Protein AF-0000000073275980 (afdb_homodimer)

Nearest PDB structures (foldseek):
  8ylg-assembly1_B  TM=8.665E-01  e=1.114E-10  Burkholderia thailandensis
  3zpl-assembly2_E  TM=9.176E-01  e=3.901E-09  Streptomyces coelicolor
  3zpl-assembly1_B  TM=9.106E-01  e=1.058E-08  Streptomyces coelicolor
  3zpl-assembly2_F  TM=9.027E-01  e=1.276E-08  Streptomyces coelicolor
  3zmd-assembly2_D  TM=8.973E-01  e=1.358E-08  Streptomyces coelicolor

pLDDT: mean 90.67, std 8.19, range [54.78, 98.69]

Structure (mmCIF, N/CA/C/O backbone):
data_AF-0000000073275980-model_v1
#
loop_
_entity.id
_entity.type
_entity.pdbx_description
1 polymer 'MarR-family transcriptional regulator'
#
loop_
_atom_site.group_PDB
_atom_site.id
_atom_site.type_symbol
_atom_site.label_atom_id
_atom_site.label_alt_id
_atom_site.label_comp_id
_atom_site.label_asym_id
_atom_site.label_entity_id
_atom_site.label_seq_id
_atom_site.pdbx_PDB_ins_code
_atom_site.Cartn_x
_atom_site.Cartn_y
_atom_site.Cartn_z
_atom_site.occupancy
_atom_site.B_iso_or_equiv
_atom_site.auth_seq_id
_atom_site.auth_comp_id
_atom_site.auth_asym_id
_atom_site.auth_atom_id
_atom_site.pdbx_PDB_model_num
ATOM 1 N N . MET A 1 1 ? 21.484 -3.123 9.734 1 61.97 1 MET A N 1
ATOM 2 C CA . MET A 1 1 ? 21.156 -2.15 8.703 1 61.97 1 MET A CA 1
ATOM 3 C C . MET A 1 1 ? 20.031 -1.231 9.164 1 61.97 1 MET A C 1
ATOM 5 O O . MET A 1 1 ? 19.141 -1.655 9.914 1 61.97 1 MET A O 1
ATOM 9 N N . GLU A 1 2 ? 20.234 0.02 8.977 1 83.69 2 GLU A N 1
ATOM 10 C CA . GLU A 1 2 ? 19.219 0.977 9.406 1 83.69 2 GLU A CA 1
ATOM 11 C C . GLU A 1 2 ? 17.922 0.804 8.625 1 83.69 2 GLU A C 1
ATOM 13 O O . GLU A 1 2 ? 17.953 0.531 7.418 1 83.69 2 GLU A O 1
ATOM 18 N N . SER A 1 3 ? 16.766 0.728 9.375 1 91.62 3 SER A N 1
ATOM 19 C CA . SER A 1 3 ? 15.461 0.578 8.758 1 91.62 3 SER A CA 1
ATOM 20 C C . SER A 1 3 ? 15.227 1.651 7.699 1 91.62 3 SER A C 1
ATOM 22 O O . SER A 1 3 ? 15.57 2.816 7.902 1 91.62 3 SER A O 1
ATOM 24 N N . SER A 1 4 ? 14.758 1.233 6.598 1 92.38 4 SER A N 1
ATOM 25 C CA . SER A 1 4 ? 14.43 2.178 5.535 1 92.38 4 SER A CA 1
ATOM 26 C C . SER A 1 4 ? 13.391 3.193 5.996 1 92.38 4 SER A C 1
ATOM 28 O O . SER A 1 4 ? 13.172 4.211 5.336 1 92.38 4 SER A O 1
ATOM 30 N N . PHE A 1 5 ? 12.797 2.902 7.164 1 93.69 5 PHE A N 1
ATOM 31 C CA . PHE A 1 5 ? 11.758 3.77 7.699 1 93.69 5 PHE A CA 1
ATOM 32 C C . PHE A 1 5 ? 12.359 4.883 8.547 1 93.69 5 PHE A C 1
ATOM 34 O O . PHE A 1 5 ? 11.68 5.855 8.883 1 93.69 5 PHE A O 1
ATOM 41 N N . THR A 1 6 ? 13.625 4.84 8.82 1 92.94 6 THR A N 1
ATOM 42 C CA . THR A 1 6 ? 14.289 5.73 9.766 1 92.94 6 THR A CA 1
ATOM 43 C C . THR A 1 6 ? 14.148 7.184 9.328 1 92.94 6 THR A C 1
ATOM 45 O O . THR A 1 6 ? 13.781 8.047 10.125 1 92.94 6 THR A O 1
ATOM 48 N N . PRO A 1 7 ? 14.383 7.496 8.062 1 87.94 7 PRO A N 1
ATOM 49 C CA . PRO A 1 7 ? 14.25 8.898 7.652 1 87.94 7 PRO A CA 1
ATOM 50 C C . PRO A 1 7 ? 12.844 9.445 7.879 1 87.94 7 PRO A C 1
ATOM 52 O O . PRO A 1 7 ? 12.68 10.578 8.336 1 87.94 7 PRO A O 1
ATOM 55 N N . THR A 1 8 ? 11.844 8.68 7.559 1 89.75 8 THR A N 1
ATOM 56 C CA . THR A 1 8 ? 10.461 9.102 7.758 1 89.75 8 THR A CA 1
ATOM 57 C C . THR A 1 8 ? 10.156 9.266 9.242 1 89.75 8 THR A C 1
ATOM 59 O O . THR A 1 8 ? 9.469 10.211 9.641 1 89.75 8 THR A O 1
ATOM 62 N N . GLU A 1 9 ? 10.664 8.352 10.023 1 92.62 9 GLU A N 1
ATOM 63 C CA . GLU A 1 9 ? 10.422 8.414 11.461 1 92.62 9 GLU A CA 1
ATOM 64 C C . GLU A 1 9 ? 11.109 9.625 12.086 1 92.62 9 GLU A C 1
ATOM 66 O O . GLU A 1 9 ? 10.578 10.234 13.008 1 92.62 9 GLU A O 1
ATOM 71 N N . GLU A 1 10 ? 12.297 9.93 11.594 1 91.06 10 GLU A N 1
ATOM 72 C CA . GLU A 1 10 ? 13 11.109 12.07 1 91.06 10 GLU A CA 1
ATOM 73 C C . GLU A 1 10 ? 12.219 12.383 11.766 1 91.06 10 GLU A C 1
ATOM 75 O O . GLU A 1 10 ? 12.164 13.297 12.586 1 91.06 10 GLU A O 1
ATOM 80 N N . LEU A 1 11 ? 11.633 12.477 10.617 1 88.31 11 LEU A N 1
ATOM 81 C CA . LEU A 1 11 ? 10.797 13.617 10.258 1 88.31 11 LEU A CA 1
ATOM 82 C C . LEU A 1 11 ? 9.586 13.711 11.172 1 88.31 11 LEU A C 1
ATOM 84 O O . LEU A 1 11 ? 9.195 14.805 11.586 1 88.31 11 LEU A O 1
ATOM 88 N N . LEU A 1 12 ? 8.969 12.578 11.461 1 92.19 12 LEU A N 1
ATOM 89 C CA . LEU A 1 12 ? 7.84 12.539 12.383 1 92.19 12 LEU A CA 1
ATOM 90 C C . LEU A 1 12 ? 8.25 13.016 13.773 1 92.19 12 LEU A C 1
ATOM 92 O O . LEU A 1 12 ? 7.52 13.773 14.414 1 92.19 12 LEU A O 1
ATOM 96 N N . ASN A 1 13 ? 9.438 12.523 14.188 1 93.94 13 ASN A N 1
ATOM 97 C CA . ASN A 1 13 ? 9.938 12.93 15.5 1 93.94 13 ASN A CA 1
ATOM 98 C C . ASN A 1 13 ? 10.211 14.43 15.555 1 93.94 13 ASN A C 1
ATOM 100 O O . ASN A 1 13 ? 9.938 15.078 16.562 1 93.94 13 ASN A O 1
ATOM 104 N N . THR A 1 14 ? 10.766 14.961 14.516 1 91.38 14 THR A N 1
ATOM 105 C CA . THR A 1 14 ? 11 16.391 14.43 1 91.38 14 THR A CA 1
ATOM 106 C C . THR A 1 14 ? 9.688 17.172 14.508 1 91.38 14 THR A C 1
ATOM 108 O O . THR A 1 14 ? 9.578 18.156 15.242 1 91.38 14 THR A O 1
ATOM 111 N N . ARG A 1 15 ? 8.742 16.688 13.797 1 88.94 15 ARG A N 1
ATOM 112 C CA . ARG A 1 15 ? 7.426 17.328 13.812 1 88.94 15 ARG A CA 1
ATOM 113 C C . ARG A 1 15 ? 6.809 17.266 15.203 1 88.94 15 ARG A C 1
ATOM 115 O O . ARG A 1 15 ? 6.227 18.25 15.672 1 88.94 15 ARG A O 1
ATOM 122 N N . ALA A 1 16 ? 6.875 16.094 15.781 1 92.81 16 ALA A N 1
ATOM 123 C CA . ALA A 1 16 ? 6.324 15.93 17.125 1 92.81 16 ALA A CA 1
ATOM 124 C C . ALA A 1 16 ? 6.961 16.906 18.109 1 92.81 16 ALA A C 1
ATOM 126 O O . ALA A 1 16 ? 6.266 17.5 18.938 1 92.81 16 ALA A O 1
ATOM 127 N N . THR A 1 17 ? 8.25 17.109 18 1 92.19 17 THR A N 1
ATOM 128 C CA . THR A 1 17 ? 8.977 18.031 18.859 1 92.19 17 THR A CA 1
ATOM 129 C C . THR A 1 17 ? 8.547 19.469 18.594 1 92.19 17 THR A C 1
ATOM 131 O O . THR A 1 17 ? 8.328 20.25 19.516 1 92.19 17 THR A O 1
ATOM 134 N N . GLN A 1 18 ? 8.438 19.812 17.312 1 86.38 18 GLN A N 1
ATOM 135 C CA . GLN A 1 18 ? 8.016 21.141 16.906 1 86.38 18 GLN A CA 1
ATOM 136 C C . GLN A 1 18 ? 6.617 21.469 17.438 1 86.38 18 GLN A C 1
ATOM 138 O O . GLN A 1 18 ? 6.379 22.547 17.969 1 86.38 18 GLN A O 1
ATOM 143 N N . GLN A 1 19 ? 5.742 20.562 17.281 1 89.12 19 GLN A N 1
ATOM 144 C CA . GLN A 1 19 ? 4.359 20.766 17.703 1 89.12 19 GLN A CA 1
ATOM 145 C C . GLN A 1 19 ? 4.246 20.812 19.219 1 89.12 19 GLN A C 1
ATOM 147 O O . GLN A 1 19 ? 3.414 21.547 19.766 1 89.12 19 GLN A O 1
ATOM 152 N N . LYS A 1 20 ? 5.031 19.984 19.891 1 90.19 20 LYS A N 1
ATOM 153 C CA . LYS A 1 20 ? 5.047 20.016 21.344 1 90.19 20 LYS A CA 1
ATOM 154 C C . LYS A 1 20 ? 5.48 21.375 21.875 1 90.19 20 LYS A C 1
ATOM 156 O O . LYS A 1 20 ? 4.93 21.875 22.859 1 90.19 20 LYS A O 1
ATOM 161 N N . SER A 1 21 ? 6.422 21.984 21.219 1 89.38 21 SER A N 1
ATOM 162 C CA . SER A 1 21 ? 6.906 23.312 21.594 1 89.38 21 SER A CA 1
ATOM 163 C C . SER A 1 21 ? 5.82 24.359 21.438 1 89.38 21 SER A C 1
ATOM 165 O O . SER A 1 21 ? 5.848 25.406 22.109 1 89.38 21 SER A O 1
ATOM 167 N N . LEU A 1 22 ? 4.844 24.094 20.594 1 85.62 22 LEU A N 1
ATOM 168 C CA . LEU A 1 22 ? 3.732 25.016 20.359 1 85.62 22 LEU A CA 1
ATOM 169 C C . LEU A 1 22 ? 2.508 24.594 21.172 1 85.62 22 LEU A C 1
ATOM 171 O O . LEU A 1 22 ? 1.411 25.125 20.953 1 85.62 22 LEU A O 1
ATOM 175 N N . ASN A 1 23 ? 2.617 23.562 22.062 1 88.38 23 ASN A N 1
ATOM 176 C CA . ASN A 1 23 ? 1.561 23.031 22.922 1 88.38 23 ASN A CA 1
ATOM 177 C C . ASN A 1 23 ? 0.431 22.422 22.094 1 88.38 23 ASN A C 1
ATOM 179 O O . ASN A 1 23 ? -0.742 22.547 22.453 1 88.38 23 ASN A O 1
ATOM 183 N N . LYS A 1 24 ? 0.823 21.984 21 1 87.5 24 LYS A N 1
ATOM 184 C CA . LYS A 1 24 ? -0.108 21.25 20.141 1 87.5 24 LYS A CA 1
ATOM 185 C C . LYS A 1 24 ? 0.234 19.766 20.125 1 87.5 24 LYS A C 1
ATOM 187 O O . LYS A 1 24 ? 1.396 19.391 19.938 1 87.5 24 LYS A O 1
ATOM 192 N N . ASP A 1 25 ? -0.724 18.984 20.484 1 89.56 25 ASP A N 1
ATOM 193 C CA . ASP A 1 25 ? -0.471 17.547 20.484 1 89.56 25 ASP A CA 1
ATOM 194 C C . ASP A 1 25 ? -0.875 16.922 19.156 1 89.56 25 ASP A C 1
ATOM 196 O O . ASP A 1 25 ? -1.864 17.328 18.531 1 89.56 25 ASP A O 1
ATOM 200 N N . ILE A 1 26 ? -0.039 16.062 18.703 1 94.06 26 ILE A N 1
ATOM 201 C CA . ILE A 1 26 ? -0.373 15.32 17.484 1 94.06 26 ILE A CA 1
ATOM 202 C C . ILE A 1 26 ? -0.635 13.852 17.828 1 94.06 26 ILE A C 1
ATOM 204 O O . ILE A 1 26 ? -0.123 13.344 18.828 1 94.06 26 ILE A O 1
ATOM 208 N N . PRO A 1 27 ? -1.513 13.203 17.172 1 96.31 27 PRO A N 1
ATOM 209 C CA . PRO A 1 27 ? -1.694 11.766 17.359 1 96.31 27 PRO A CA 1
ATOM 210 C C . PRO A 1 27 ? -0.518 10.945 16.844 1 96.31 27 PRO A C 1
ATOM 21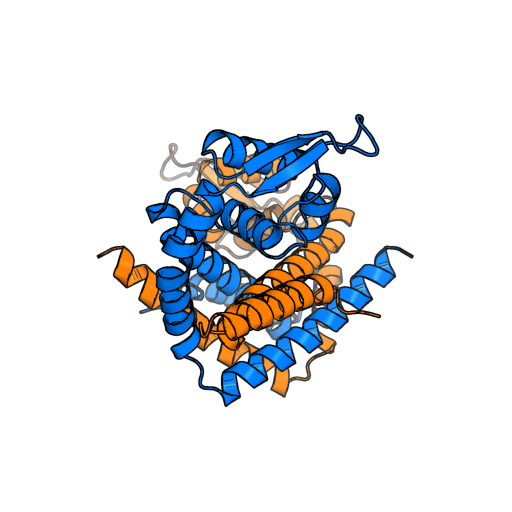2 O O . PRO A 1 27 ? -0.644 10.258 15.82 1 96.31 27 PRO A O 1
ATOM 215 N N . TYR A 1 28 ? 0.54 10.953 17.578 1 96.69 28 TYR A N 1
ATOM 216 C CA . TYR A 1 28 ? 1.837 10.438 17.156 1 96.69 28 TYR A CA 1
ATOM 217 C C . TYR A 1 28 ? 1.732 8.969 16.75 1 96.69 28 TYR A C 1
ATOM 219 O O . TYR A 1 28 ? 2.189 8.594 15.664 1 96.69 28 TYR A O 1
ATOM 227 N N . GLN A 1 29 ? 1.09 8.156 17.578 1 97.62 29 GLN A N 1
ATOM 228 C CA . GLN A 1 29 ? 1.033 6.723 17.328 1 97.62 29 GLN A CA 1
ATOM 229 C C . GLN A 1 29 ? 0.231 6.422 16.062 1 97.62 29 GLN A C 1
ATOM 231 O O . GLN A 1 29 ? 0.609 5.551 15.273 1 97.62 29 GLN A O 1
ATOM 236 N N . GLU A 1 30 ? -0.838 7.129 15.875 1 97.75 30 GLU A N 1
ATOM 237 C CA . GLU A 1 30 ? -1.674 6.941 14.695 1 97.75 30 GLU A CA 1
ATOM 238 C C . GLU A 1 30 ? -0.938 7.367 13.422 1 97.75 30 GLU A C 1
ATOM 240 O O . GLU A 1 30 ? -1.031 6.699 12.391 1 97.75 30 GLU A O 1
ATOM 245 N N . ILE A 1 31 ? -0.203 8.461 13.555 1 96.19 31 ILE A N 1
ATOM 246 C CA . ILE A 1 31 ? 0.575 8.938 12.414 1 96.19 31 ILE A CA 1
ATOM 247 C C . ILE A 1 31 ? 1.684 7.938 12.094 1 96.19 31 ILE A C 1
ATOM 249 O O . ILE A 1 31 ? 1.884 7.57 10.93 1 96.19 31 ILE A O 1
ATOM 253 N N . LEU A 1 32 ? 2.332 7.504 13.125 1 97.25 32 LEU A N 1
ATOM 254 C CA . LEU A 1 32 ? 3.41 6.535 12.961 1 97.25 32 LEU A CA 1
ATOM 255 C C . LEU A 1 32 ? 2.904 5.27 12.281 1 97.25 32 LEU A C 1
ATOM 257 O O . LEU A 1 32 ? 3.51 4.797 11.312 1 97.25 32 LEU A O 1
ATOM 261 N N . LEU A 1 33 ? 1.802 4.719 12.711 1 98.06 33 LEU A N 1
ATOM 262 C CA . LEU A 1 33 ? 1.261 3.479 12.172 1 98.06 33 LEU A CA 1
ATOM 263 C C . LEU A 1 33 ? 0.836 3.656 10.719 1 98.06 33 LEU A C 1
ATOM 265 O O . LEU A 1 33 ? 1.039 2.762 9.891 1 98.06 33 LEU A O 1
ATOM 269 N N . THR A 1 34 ? 0.264 4.777 10.414 1 96.81 34 THR A N 1
ATOM 270 C CA . THR A 1 34 ? -0.157 5.062 9.047 1 96.81 34 THR A CA 1
ATOM 271 C C . THR A 1 34 ? 1.045 5.098 8.109 1 96.81 34 THR A C 1
ATOM 273 O O . THR A 1 34 ? 1.044 4.441 7.062 1 96.81 34 THR A O 1
ATOM 276 N N . ARG A 1 35 ? 2.082 5.777 8.492 1 93.94 35 ARG A N 1
ATOM 277 C CA . ARG A 1 35 ? 3.279 5.91 7.668 1 93.94 35 ARG A CA 1
ATOM 278 C C . ARG A 1 35 ? 4.027 4.586 7.57 1 93.94 35 ARG A C 1
ATOM 280 O O . ARG A 1 35 ? 4.488 4.203 6.492 1 93.94 35 ARG A O 1
ATOM 287 N N . LEU A 1 36 ? 4.125 3.945 8.688 1 96.19 36 LEU A N 1
ATOM 288 C CA . LEU A 1 36 ? 4.812 2.66 8.719 1 96.19 36 LEU A CA 1
ATOM 289 C C . LEU A 1 36 ? 4.098 1.637 7.844 1 96.19 36 LEU A C 1
ATOM 291 O O . LEU A 1 36 ? 4.734 0.919 7.07 1 96.19 36 LEU A O 1
ATOM 295 N N . SER A 1 37 ? 2.795 1.557 7.965 1 96.5 37 SER A N 1
ATOM 296 C CA . SER A 1 37 ? 2.01 0.636 7.148 1 96.5 37 SER A CA 1
ATOM 297 C C . SER A 1 37 ? 2.223 0.896 5.66 1 96.5 37 SER A C 1
ATOM 299 O O . SER A 1 37 ? 2.455 -0.036 4.891 1 96.5 37 SER A O 1
ATOM 301 N N . MET A 1 38 ? 2.174 2.102 5.273 1 93.06 38 MET A N 1
ATOM 302 C CA . MET A 1 38 ? 2.359 2.471 3.875 1 93.06 38 MET A CA 1
ATOM 303 C C . MET A 1 38 ? 3.762 2.105 3.396 1 93.06 38 MET A C 1
ATOM 305 O O . MET A 1 38 ? 3.932 1.604 2.285 1 93.06 38 MET A O 1
ATOM 309 N N . HIS A 1 39 ? 4.703 2.354 4.23 1 92.88 39 HIS A N 1
ATOM 310 C CA . HIS A 1 39 ? 6.094 2.057 3.891 1 92.88 39 HIS A CA 1
ATOM 311 C C . HIS A 1 39 ? 6.312 0.556 3.734 1 92.88 39 HIS A C 1
ATOM 313 O O . HIS A 1 39 ? 6.918 0.113 2.754 1 92.88 39 HIS A O 1
ATOM 319 N N . VAL A 1 40 ? 5.832 -0.187 4.676 1 96.12 40 VAL A N 1
ATOM 320 C CA . VAL A 1 40 ? 5.957 -1.641 4.637 1 96.12 40 VAL A CA 1
ATOM 321 C C . VAL A 1 40 ? 5.309 -2.182 3.365 1 96.12 40 VAL A C 1
ATOM 323 O O . VAL A 1 40 ? 5.879 -3.043 2.688 1 96.12 40 VAL A O 1
ATOM 326 N N . GLN A 1 41 ? 4.176 -1.692 3.047 1 94.62 41 GLN A N 1
ATOM 327 C CA . GLN A 1 41 ? 3.473 -2.164 1.859 1 94.62 41 GLN A CA 1
ATOM 328 C C . GLN A 1 41 ? 4.246 -1.823 0.59 1 94.62 41 GLN A C 1
ATOM 330 O O . GLN A 1 41 ? 4.273 -2.611 -0.358 1 94.62 41 GLN A O 1
ATOM 335 N N . SER A 1 42 ? 4.801 -0.671 0.521 1 92.5 42 SER A N 1
ATOM 336 C CA . SER A 1 42 ? 5.617 -0.3 -0.63 1 92.5 42 SER A CA 1
ATOM 337 C C . SER A 1 42 ? 6.793 -1.252 -0.803 1 92.5 42 SER A C 1
ATOM 339 O O . SER A 1 42 ? 7.098 -1.676 -1.92 1 92.5 42 SER A O 1
ATOM 341 N N . LYS A 1 43 ? 7.449 -1.578 0.296 1 94.25 43 LYS A N 1
ATOM 342 C CA . LYS A 1 43 ? 8.586 -2.492 0.261 1 94.25 43 LYS A CA 1
ATOM 343 C C . LYS A 1 43 ? 8.148 -3.902 -0.12 1 94.25 43 LYS A C 1
ATOM 345 O O . LYS A 1 43 ? 8.867 -4.613 -0.827 1 94.25 43 LYS A O 1
ATOM 350 N N . LEU A 1 44 ? 6.992 -4.312 0.363 1 95.69 44 LEU A N 1
ATOM 351 C CA . LEU A 1 44 ? 6.434 -5.617 0.014 1 95.69 44 LEU A CA 1
ATOM 352 C C . LEU A 1 44 ? 6.148 -5.703 -1.481 1 95.69 44 LEU A C 1
ATOM 354 O O . LEU A 1 44 ? 6.535 -6.672 -2.137 1 95.69 44 LEU A O 1
ATOM 358 N N . LEU A 1 45 ? 5.547 -4.699 -2.016 1 92.62 45 LEU A N 1
ATOM 359 C CA . LEU A 1 45 ? 5.227 -4.652 -3.439 1 92.62 45 LEU A CA 1
ATOM 360 C C . LEU A 1 45 ? 6.496 -4.629 -4.281 1 92.62 45 LEU A C 1
ATOM 362 O O . LEU A 1 45 ? 6.574 -5.305 -5.312 1 92.62 45 LEU A O 1
ATOM 366 N N . GLU A 1 46 ? 7.418 -3.857 -3.854 1 91.75 46 GLU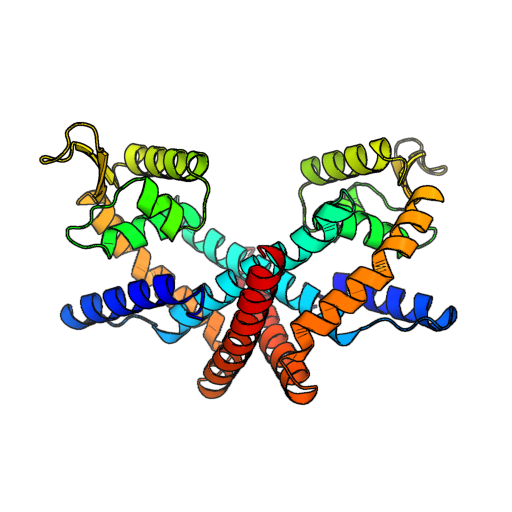 A N 1
ATOM 367 C CA . GLU A 1 46 ? 8.703 -3.816 -4.547 1 91.75 46 GLU A CA 1
ATOM 368 C C . GLU A 1 46 ? 9.352 -5.195 -4.586 1 91.75 46 GLU A C 1
ATOM 370 O O . GLU A 1 46 ? 9.859 -5.617 -5.629 1 91.75 46 GLU A O 1
ATOM 375 N N . SER A 1 47 ? 9.344 -5.828 -3.449 1 92.44 47 SER A N 1
ATOM 376 C CA . SER A 1 47 ? 9.906 -7.176 -3.383 1 92.44 47 SER A CA 1
ATOM 377 C C . SER A 1 47 ? 9.18 -8.125 -4.328 1 92.44 47 SER A C 1
ATOM 379 O O . SER A 1 47 ? 9.812 -8.891 -5.055 1 92.44 47 SER A O 1
ATOM 381 N N . ARG A 1 48 ? 7.863 -8.039 -4.34 1 91.31 48 ARG A N 1
ATOM 382 C CA . ARG A 1 48 ? 7.051 -8.867 -5.234 1 91.31 48 ARG A CA 1
ATOM 383 C C . ARG A 1 48 ? 7.383 -8.578 -6.695 1 91.31 48 ARG A C 1
ATOM 385 O O . ARG A 1 48 ? 7.613 -9.5 -7.477 1 91.31 48 ARG A O 1
ATOM 392 N N . ASN A 1 49 ? 7.484 -7.363 -7.039 1 91.62 49 ASN A N 1
ATOM 393 C CA . ASN A 1 49 ? 7.727 -6.977 -8.422 1 91.62 49 ASN A CA 1
ATOM 394 C C . ASN A 1 49 ? 9.133 -7.352 -8.875 1 91.62 49 ASN A C 1
ATOM 396 O O . ASN A 1 49 ? 9.352 -7.695 -10.039 1 91.62 49 ASN A O 1
ATOM 400 N N . ASN A 1 50 ? 10.031 -7.215 -7.961 1 90 50 ASN A N 1
ATOM 401 C CA . ASN A 1 50 ? 11.398 -7.621 -8.297 1 90 50 ASN A CA 1
ATOM 402 C C . ASN A 1 50 ? 11.461 -9.102 -8.672 1 90 50 ASN A C 1
ATOM 404 O O . ASN A 1 50 ? 12.141 -9.469 -9.625 1 90 50 ASN A O 1
ATOM 408 N N . MET A 1 51 ? 10.727 -9.852 -7.977 1 87.56 51 MET A N 1
ATOM 409 C CA . MET A 1 51 ? 10.688 -11.289 -8.266 1 87.56 51 MET A CA 1
ATOM 410 C C . MET A 1 51 ? 9.977 -11.555 -9.586 1 87.56 51 MET A C 1
ATOM 412 O O . MET A 1 51 ? 10.414 -12.406 -10.367 1 87.56 51 MET A O 1
ATOM 416 N N . LEU A 1 52 ? 8.906 -10.812 -9.922 1 92 52 LEU A N 1
ATOM 417 C CA . LEU A 1 52 ? 8.078 -11.039 -11.102 1 92 52 LEU A CA 1
ATOM 418 C C . LEU A 1 52 ? 8.75 -10.461 -12.352 1 92 52 LEU A C 1
ATOM 420 O O . LEU A 1 52 ? 8.586 -11 -13.445 1 92 52 LEU A O 1
ATOM 424 N N . LYS A 1 53 ? 9.562 -9.438 -12.078 1 89.75 53 LYS A N 1
ATOM 425 C CA . LYS A 1 53 ? 10.234 -8.766 -13.195 1 89.75 53 LYS A CA 1
ATOM 426 C C . LYS A 1 53 ? 11.156 -9.727 -13.938 1 89.75 53 LYS A C 1
ATOM 428 O O . LYS A 1 53 ? 11.25 -9.68 -15.164 1 89.75 53 LYS A O 1
ATOM 433 N N . SER A 1 54 ? 11.82 -10.523 -13.234 1 84.81 54 SER A N 1
ATOM 434 C CA . SER A 1 54 ? 12.727 -11.492 -13.844 1 84.81 54 SER A CA 1
ATOM 435 C C . SER A 1 54 ? 11.977 -12.43 -14.781 1 84.81 54 SER A C 1
ATOM 437 O O . SER A 1 54 ? 12.578 -13.039 -15.672 1 84.81 54 SER A O 1
ATOM 439 N N . GLN A 1 55 ? 10.68 -12.516 -14.648 1 86 55 GLN A N 1
ATOM 440 C CA . GLN A 1 55 ? 9.859 -13.391 -15.477 1 86 55 GLN A CA 1
ATOM 441 C C . GLN A 1 55 ? 9.07 -12.594 -16.516 1 86 55 GLN A C 1
ATOM 443 O O . GLN A 1 55 ? 8.219 -13.148 -17.219 1 86 55 GLN A O 1
ATOM 448 N N . GLY A 1 56 ? 9.281 -11.305 -16.516 1 87.19 56 GLY A N 1
ATOM 449 C CA . GLY A 1 56 ? 8.719 -10.469 -17.562 1 87.19 56 GLY A CA 1
ATOM 450 C C . GLY A 1 56 ? 7.328 -9.961 -17.25 1 87.19 56 GLY A C 1
ATOM 451 O O . GLY A 1 56 ? 6.574 -9.578 -18.141 1 87.19 56 GLY A O 1
ATOM 452 N N . ILE A 1 57 ? 6.891 -10.047 -16.031 1 92.5 57 ILE A N 1
ATOM 453 C CA . ILE A 1 57 ? 5.566 -9.562 -15.648 1 92.5 57 ILE A CA 1
ATOM 454 C C . ILE A 1 57 ? 5.66 -8.766 -14.352 1 92.5 57 ILE A C 1
ATOM 456 O O . ILE A 1 57 ? 6.73 -8.695 -13.734 1 92.5 57 ILE A O 1
ATOM 460 N N . ASN A 1 58 ? 4.641 -8.055 -13.984 1 92.62 58 ASN A N 1
ATOM 461 C CA . ASN A 1 58 ? 4.523 -7.359 -12.703 1 92.62 58 ASN A CA 1
ATOM 462 C C . ASN A 1 58 ? 3.342 -7.879 -11.891 1 92.62 58 ASN A C 1
ATOM 464 O O . ASN A 1 58 ? 2.65 -8.805 -12.312 1 92.62 58 ASN A O 1
ATOM 468 N N . GLU A 1 59 ? 3.188 -7.309 -10.766 1 92.12 59 GLU A N 1
ATOM 469 C CA . GLU A 1 59 ? 2.172 -7.781 -9.828 1 92.12 59 GLU A CA 1
ATOM 470 C C . GLU A 1 59 ? 0.776 -7.703 -10.438 1 92.12 59 GLU A C 1
ATOM 472 O O . GLU A 1 59 ? -0.037 -8.609 -10.266 1 92.12 59 GLU A O 1
ATOM 477 N N . THR A 1 60 ? 0.5 -6.719 -11.211 1 91.06 60 THR A N 1
ATOM 478 C CA . THR A 1 60 ? -0.823 -6.516 -11.797 1 91.06 60 THR A CA 1
ATOM 479 C C . THR A 1 60 ? -1.128 -7.582 -12.836 1 91.06 60 THR A C 1
ATOM 481 O O . THR A 1 60 ? -2.207 -8.18 -12.828 1 91.06 60 THR A O 1
ATOM 484 N N . LEU A 1 61 ? -0.223 -7.824 -13.734 1 92.5 61 LEU A N 1
ATOM 485 C CA . LEU A 1 61 ? -0.368 -8.859 -14.75 1 92.5 61 LEU A CA 1
ATOM 486 C C . LEU A 1 61 ? -0.474 -10.234 -14.117 1 92.5 61 LEU A C 1
ATOM 488 O O . LEU A 1 61 ? -1.297 -11.055 -14.531 1 92.5 61 LEU A O 1
ATOM 492 N N . PHE A 1 62 ? 0.33 -10.406 -13.109 1 93.81 62 PHE A N 1
ATOM 493 C CA . PHE A 1 62 ? 0.307 -11.664 -12.375 1 93.81 62 PHE A CA 1
ATOM 494 C C . PHE A 1 62 ? -1.066 -11.914 -11.766 1 93.81 62 PHE A C 1
ATOM 496 O O . PHE A 1 62 ? -1.633 -13 -11.906 1 93.81 62 PHE A O 1
ATOM 503 N N . MET A 1 63 ? -1.612 -10.945 -11.117 1 91.81 63 MET A N 1
ATOM 504 C CA . MET A 1 63 ? -2.91 -11.078 -10.469 1 91.81 63 MET A CA 1
ATOM 505 C C . MET A 1 63 ? -4.012 -11.328 -11.484 1 91.81 63 MET A C 1
ATOM 507 O O . MET A 1 63 ? -4.93 -12.117 -11.234 1 91.81 63 MET A O 1
ATOM 511 N N . ALA A 1 64 ? -3.953 -10.711 -12.594 1 92.81 64 ALA A N 1
ATOM 512 C CA . ALA A 1 64 ? -4.934 -10.938 -13.656 1 92.81 64 ALA A CA 1
ATOM 513 C C . ALA A 1 64 ? -4.922 -12.391 -14.117 1 92.81 64 ALA A C 1
ATOM 515 O O . ALA A 1 64 ? -5.98 -13.008 -14.273 1 92.81 64 ALA A O 1
ATOM 516 N N . LEU A 1 65 ? -3.756 -12.922 -14.305 1 93.56 65 LEU A N 1
ATOM 517 C CA . LEU A 1 65 ? -3.623 -14.312 -14.719 1 93.56 65 LEU A CA 1
ATOM 518 C C . LEU A 1 65 ? -4.16 -15.258 -13.641 1 93.56 65 LEU A C 1
ATOM 520 O O . LEU A 1 65 ? -4.84 -16.234 -13.953 1 93.56 65 LEU A O 1
ATOM 524 N N . MET A 1 66 ? -3.838 -14.891 -12.43 1 92.56 66 MET A N 1
ATOM 525 C CA . MET A 1 66 ? -4.277 -15.711 -11.305 1 92.56 66 MET A CA 1
ATOM 526 C C . MET A 1 66 ? -5.801 -15.75 -11.219 1 92.56 66 MET A C 1
ATOM 528 O O . MET A 1 66 ? -6.387 -16.812 -10.992 1 92.56 66 MET A O 1
ATOM 532 N N . ILE A 1 67 ? -6.367 -14.625 -11.367 1 90.5 67 ILE A N 1
ATOM 533 C CA . ILE A 1 67 ? -7.824 -14.523 -11.328 1 90.5 67 ILE A CA 1
ATOM 534 C C . ILE A 1 67 ? -8.422 -15.367 -12.453 1 90.5 67 ILE A C 1
ATOM 536 O O . ILE A 1 67 ? -9.359 -16.141 -12.227 1 90.5 67 ILE A O 1
ATOM 540 N N . LEU A 1 68 ? -7.863 -15.305 -13.625 1 91.25 68 LEU A N 1
ATOM 541 C CA . LEU A 1 68 ? -8.344 -16.078 -14.766 1 91.25 68 LEU A CA 1
ATOM 542 C C . LEU A 1 68 ? -8.211 -17.578 -14.516 1 91.25 68 LEU A C 1
ATOM 544 O O . LEU A 1 68 ? -9.109 -18.344 -14.844 1 91.25 68 LEU A O 1
ATOM 548 N N . ASP A 1 69 ? -7.113 -17.875 -13.977 1 91.62 69 ASP A N 1
ATOM 549 C CA . ASP A 1 69 ? -6.816 -19.281 -13.742 1 91.62 69 ASP A CA 1
ATOM 550 C C . ASP A 1 69 ? -7.75 -19.891 -12.695 1 91.62 69 ASP A C 1
ATOM 552 O O . ASP A 1 69 ? -7.98 -21.094 -12.672 1 91.62 69 ASP A O 1
ATOM 556 N N . THR A 1 70 ? -8.305 -19.078 -11.828 1 87.56 70 THR A N 1
ATOM 557 C CA . THR A 1 70 ? -9.102 -19.547 -10.695 1 87.56 70 THR A CA 1
ATOM 558 C C . THR A 1 70 ? -10.586 -19.594 -11.062 1 87.56 70 THR A C 1
ATOM 560 O O . THR A 1 70 ? -11.359 -20.328 -10.445 1 87.56 70 THR A O 1
ATOM 563 N N . THR A 1 71 ? -10.953 -18.75 -12.008 1 84.88 71 THR A N 1
ATOM 564 C CA . THR A 1 71 ? -12.359 -18.703 -12.383 1 84.88 71 THR A CA 1
ATOM 565 C C . THR A 1 71 ? -12.789 -20 -13.07 1 84.88 71 THR A C 1
ATOM 567 O O . THR A 1 71 ? -11.953 -20.719 -13.609 1 84.88 71 THR A O 1
ATOM 570 N N . GLU A 1 72 ? -14.117 -20.078 -12.977 1 81 72 GLU A N 1
ATOM 571 C CA . GLU A 1 72 ? -14.68 -21.234 -13.672 1 81 72 GLU A CA 1
ATOM 572 C C . GLU A 1 72 ? -14.406 -21.172 -15.164 1 81 72 GLU A C 1
ATOM 574 O O . GLU A 1 72 ? -14.547 -20.109 -15.781 1 81 72 GLU A O 1
ATOM 579 N N . ASN A 1 73 ? -13.969 -22.234 -15.789 1 82.44 73 ASN A N 1
ATOM 580 C CA . ASN A 1 73 ? -13.703 -22.391 -17.219 1 82.44 73 ASN A CA 1
ATOM 581 C C . ASN A 1 73 ? -12.523 -21.531 -17.656 1 82.44 73 ASN A C 1
ATOM 583 O O . ASN A 1 73 ? -12.297 -21.344 -18.859 1 82.44 73 ASN A O 1
ATOM 587 N N . ARG A 1 74 ? -11.914 -20.812 -16.641 1 88.25 74 ARG A N 1
ATOM 588 C CA . ARG A 1 74 ? -10.727 -20 -16.875 1 88.25 74 ARG A CA 1
ATOM 589 C C . ARG A 1 74 ? -11.039 -18.844 -17.812 1 88.25 74 ARG A C 1
ATOM 591 O O . ARG A 1 74 ? -10.273 -18.562 -18.75 1 88.25 74 ARG A O 1
ATOM 598 N N . SER A 1 75 ? -12.281 -18.359 -17.672 1 87.88 75 SER A N 1
ATOM 599 C CA . SER A 1 75 ? -12.773 -17.25 -18.469 1 87.88 75 SER A CA 1
ATOM 600 C C . SER A 1 75 ? -13.445 -16.188 -17.609 1 87.88 75 SER A C 1
ATOM 602 O O . SER A 1 75 ? -14 -16.516 -16.547 1 87.88 75 SER A O 1
ATOM 604 N N . ILE A 1 76 ? -13.25 -14.953 -17.984 1 88.94 76 ILE A N 1
ATOM 605 C CA . ILE A 1 76 ? -13.844 -13.859 -17.234 1 88.94 76 ILE A CA 1
ATOM 606 C C . ILE A 1 76 ? -14.172 -12.695 -18.172 1 88.94 76 ILE A C 1
ATOM 608 O O . ILE A 1 76 ? -13.523 -12.531 -19.203 1 88.94 76 ILE A O 1
ATOM 612 N N . GLN A 1 77 ? -15.211 -11.984 -17.781 1 88.56 77 GLN A N 1
ATOM 613 C CA . GLN A 1 77 ? -15.492 -10.773 -18.531 1 88.56 77 GLN A CA 1
ATOM 614 C C . GLN A 1 77 ? -14.555 -9.641 -18.141 1 88.56 77 GLN A C 1
ATOM 616 O O . GLN A 1 77 ? -14.156 -9.531 -16.969 1 88.56 77 GLN A O 1
ATOM 621 N N . PRO A 1 78 ? -14.266 -8.805 -19.125 1 88.06 78 PRO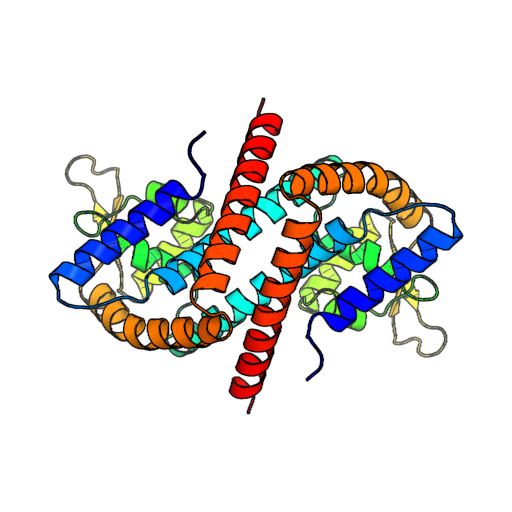 A N 1
ATOM 622 C CA . PRO A 1 78 ? -13.398 -7.668 -18.812 1 88.06 78 PRO A CA 1
ATOM 623 C C . PRO A 1 78 ? -13.906 -6.84 -17.625 1 88.06 78 PRO A C 1
ATOM 625 O O . PRO A 1 78 ? -13.125 -6.398 -16.797 1 88.06 78 PRO A O 1
ATOM 628 N N . SER A 1 79 ? -15.148 -6.695 -17.531 1 86.94 79 SER A N 1
ATOM 629 C CA . SER A 1 79 ? -15.734 -5.93 -16.438 1 86.94 79 SER A CA 1
ATOM 630 C C . SER A 1 79 ? -15.539 -6.633 -15.109 1 86.94 79 SER A C 1
ATOM 632 O O . SER A 1 79 ? -15.273 -5.984 -14.094 1 86.94 79 SER A O 1
ATOM 634 N N . GLU A 1 80 ? -15.586 -7.867 -15.102 1 85.56 80 GLU A N 1
ATOM 635 C CA . GLU A 1 80 ? -15.359 -8.664 -13.898 1 85.56 80 GLU A CA 1
ATOM 636 C C . GLU A 1 80 ? -13.891 -8.641 -13.484 1 85.56 80 GLU A C 1
ATOM 638 O O . GLU A 1 80 ? -13.57 -8.625 -12.297 1 85.56 80 GLU A O 1
ATOM 643 N N . LEU A 1 81 ? -13.07 -8.703 -14.453 1 87.69 81 LEU A N 1
ATOM 644 C CA . LEU A 1 81 ? -11.648 -8.602 -14.172 1 87.69 81 LEU A CA 1
ATOM 645 C C . LEU A 1 81 ? -11.305 -7.262 -13.531 1 87.69 81 LEU A C 1
ATOM 647 O O . LEU A 1 81 ? -10.555 -7.211 -12.555 1 87.69 81 LEU A O 1
ATOM 651 N N . SER A 1 82 ? -11.859 -6.207 -14.07 1 87.69 82 SER A N 1
ATOM 652 C CA . SER A 1 82 ? -11.688 -4.871 -13.516 1 87.69 82 SER A CA 1
ATOM 653 C C . SER A 1 82 ? -12.125 -4.82 -12.055 1 87.69 82 SER A C 1
ATOM 655 O O . SER A 1 82 ? -11.398 -4.305 -11.203 1 87.69 82 SER A O 1
ATOM 657 N N . ALA A 1 83 ? -13.219 -5.402 -11.758 1 82.88 83 ALA A N 1
ATOM 658 C CA . ALA A 1 83 ? -13.773 -5.422 -10.406 1 82.88 83 ALA A CA 1
ATOM 659 C C . ALA A 1 83 ? -12.898 -6.25 -9.469 1 82.88 83 ALA A C 1
ATOM 661 O O . ALA A 1 83 ? -12.625 -5.836 -8.344 1 82.88 83 ALA A O 1
ATOM 662 N N . ALA A 1 84 ? -12.43 -7.336 -9.977 1 80.88 84 ALA A N 1
ATOM 663 C CA . ALA A 1 84 ? -11.609 -8.234 -9.172 1 80.88 84 ALA A CA 1
ATOM 664 C C . ALA A 1 84 ? -10.25 -7.605 -8.852 1 80.88 84 ALA A C 1
ATOM 666 O O . ALA A 1 84 ? -9.711 -7.801 -7.762 1 80.88 84 ALA A O 1
ATOM 667 N N . LEU A 1 85 ? -9.734 -6.875 -9.758 1 82.94 85 LEU A N 1
ATOM 668 C CA . LEU A 1 85 ? -8.43 -6.238 -9.586 1 82.94 85 LEU A CA 1
ATOM 669 C C . LEU A 1 85 ? -8.57 -4.918 -8.836 1 82.94 85 LEU A C 1
ATOM 671 O O . LEU A 1 85 ? -7.574 -4.371 -8.344 1 82.94 85 LEU A O 1
ATOM 675 N N . GLY A 1 86 ? -9.758 -4.488 -8.711 1 77.94 86 GLY A N 1
ATOM 676 C CA . GLY A 1 86 ? -9.938 -3.152 -8.164 1 77.94 86 GLY A CA 1
ATOM 677 C C . GLY A 1 86 ? -9.32 -2.064 -9.023 1 77.94 86 GLY A C 1
ATOM 678 O O . GLY A 1 86 ? -8.734 -1.116 -8.5 1 77.94 86 GLY A O 1
ATOM 679 N N . SER A 1 87 ? -9.336 -2.205 -10.289 1 82.81 87 SER A N 1
ATOM 680 C CA . SER A 1 87 ? -8.75 -1.273 -11.25 1 82.81 87 SER A CA 1
ATOM 681 C C . SER A 1 87 ? -9.82 -0.644 -12.133 1 82.81 87 SER A C 1
ATOM 683 O O . SER A 1 87 ? -10.961 -1.1 -12.148 1 82.81 87 SER A O 1
ATOM 685 N N . SER A 1 88 ? -9.461 0.373 -12.781 1 84.62 88 SER A N 1
ATOM 686 C CA . SER A 1 88 ? -10.359 1 -13.742 1 84.62 88 SER A CA 1
ATOM 687 C C . SER A 1 88 ? -10.547 0.123 -14.977 1 84.62 88 SER A C 1
ATOM 689 O O . SER A 1 88 ? -9.734 -0.763 -15.242 1 84.62 88 SER A O 1
ATOM 691 N N . ARG A 1 89 ? -11.648 0.415 -15.75 1 85.88 89 ARG A N 1
ATOM 692 C CA . ARG A 1 89 ? -11.906 -0.305 -16.984 1 85.88 89 ARG A CA 1
ATOM 693 C C . ARG A 1 89 ? -10.789 -0.086 -18 1 85.88 89 ARG A C 1
ATOM 695 O O . ARG A 1 89 ? -10.367 -1.022 -18.688 1 85.88 89 ARG A O 1
ATOM 702 N N . THR A 1 90 ? -10.344 1.121 -18.016 1 90.62 90 THR A N 1
ATOM 703 C CA . THR A 1 90 ? -9.258 1.48 -18.922 1 90.62 90 THR A CA 1
ATOM 704 C C . THR A 1 90 ? -7.996 0.681 -18.609 1 90.62 90 THR A C 1
ATOM 706 O O . THR A 1 90 ? -7.367 0.123 -19.516 1 90.62 90 THR A O 1
ATOM 709 N N . ASN A 1 91 ? -7.715 0.56 -17.344 1 90.44 91 ASN A N 1
ATOM 710 C CA . ASN A 1 91 ? -6.539 -0.197 -16.922 1 90.44 91 ASN A CA 1
ATOM 711 C C . ASN A 1 91 ? -6.711 -1.69 -17.188 1 90.44 91 ASN A C 1
ATOM 713 O O . ASN A 1 91 ? -5.77 -2.363 -17.609 1 90.44 91 ASN A O 1
ATOM 717 N N . ALA A 1 92 ? -7.914 -2.158 -16.906 1 90.06 92 ALA A N 1
ATOM 718 C CA . ALA A 1 92 ? -8.203 -3.566 -17.156 1 90.06 92 ALA A CA 1
ATOM 719 C C . ALA A 1 92 ? -8 -3.908 -18.641 1 90.06 92 ALA A C 1
ATOM 721 O O . ALA A 1 92 ? -7.5 -4.984 -18.969 1 90.06 92 ALA A O 1
ATOM 722 N N . THR A 1 93 ? -8.398 -3.023 -19.516 1 92.19 93 THR A N 1
ATOM 723 C CA . THR A 1 93 ? -8.211 -3.213 -20.953 1 92.19 93 THR A CA 1
ATOM 724 C C . THR A 1 93 ? -6.73 -3.273 -21.297 1 92.19 93 THR A C 1
ATOM 726 O O . THR A 1 93 ? -6.301 -4.141 -22.062 1 92.19 93 THR A O 1
ATOM 729 N N . ARG A 1 94 ? -6.031 -2.402 -20.703 1 94.38 94 ARG A N 1
ATOM 730 C CA . ARG A 1 94 ? -4.59 -2.381 -20.938 1 94.38 94 ARG A CA 1
ATOM 731 C C . ARG A 1 94 ? -3.941 -3.682 -20.469 1 94.38 94 ARG A C 1
ATOM 733 O O . ARG A 1 94 ? -3.07 -4.223 -21.156 1 94.38 94 ARG A O 1
ATOM 740 N N . ILE A 1 95 ? -4.324 -4.168 -19.344 1 94.31 95 ILE A N 1
ATOM 741 C CA . ILE A 1 95 ? -3.824 -5.418 -18.781 1 94.31 95 ILE A CA 1
ATOM 742 C C . ILE A 1 95 ? -4.145 -6.57 -19.734 1 94.31 95 ILE A C 1
ATOM 744 O O . ILE A 1 95 ? -3.268 -7.379 -20.047 1 94.31 95 ILE A O 1
ATOM 748 N N . ALA A 1 96 ? -5.383 -6.598 -20.188 1 93.62 96 ALA A N 1
ATOM 749 C CA . ALA A 1 96 ? -5.801 -7.637 -21.125 1 93.62 96 ALA A CA 1
ATOM 750 C C . ALA A 1 96 ? -4.98 -7.578 -22.422 1 93.62 96 ALA A C 1
ATOM 752 O O . ALA A 1 96 ? -4.559 -8.609 -22.938 1 93.62 96 ALA A O 1
ATOM 753 N N . ASP A 1 97 ? -4.777 -6.41 -22.891 1 95.69 97 ASP A N 1
ATO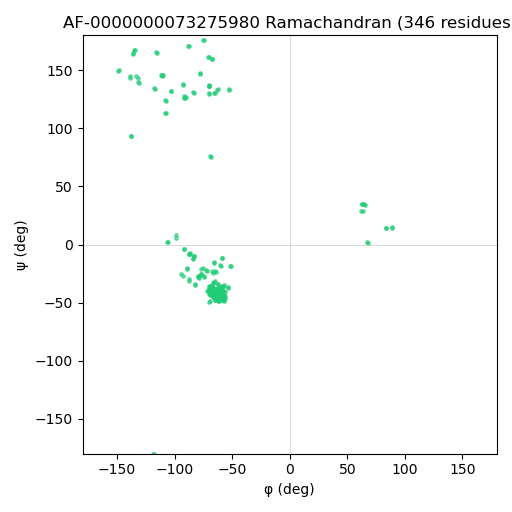M 754 C CA . ASP A 1 97 ? -3.984 -6.219 -24.109 1 95.69 97 ASP A CA 1
ATOM 755 C C . ASP A 1 97 ? -2.574 -6.781 -23.938 1 95.69 97 ASP A C 1
ATOM 757 O O . ASP A 1 97 ? -2.066 -7.477 -24.812 1 95.69 97 ASP A O 1
ATOM 761 N N . GLU A 1 98 ? -1.978 -6.52 -22.812 1 95.81 98 GLU A N 1
ATOM 762 C CA . GLU A 1 98 ? -0.617 -6.973 -22.547 1 95.81 98 GLU A CA 1
ATOM 763 C C . GLU A 1 98 ? -0.554 -8.492 -22.438 1 95.81 98 GLU A C 1
ATOM 765 O O . GLU A 1 98 ? 0.357 -9.125 -22.969 1 95.81 98 GLU A O 1
ATOM 770 N N . LEU A 1 99 ? -1.501 -9.078 -21.766 1 96.12 99 LEU A N 1
ATOM 771 C CA . LEU A 1 99 ? -1.543 -10.523 -21.594 1 96.12 99 LEU A CA 1
ATOM 772 C C . LEU A 1 99 ? -1.803 -11.219 -22.938 1 96.12 99 LEU A C 1
ATOM 774 O O . LEU A 1 99 ? -1.235 -12.281 -23.203 1 96.12 99 LEU A O 1
ATOM 778 N N . GLU A 1 100 ? -2.65 -10.602 -23.719 1 96.5 100 GLU A N 1
ATOM 779 C CA . GLU A 1 100 ? -2.938 -11.156 -25.031 1 96.5 100 GLU A CA 1
ATOM 780 C C . GLU A 1 100 ? -1.717 -11.07 -25.953 1 96.5 100 GLU A C 1
ATOM 782 O O . GLU A 1 100 ? -1.435 -12 -26.703 1 96.5 100 GLU A O 1
ATOM 787 N N . LYS A 1 101 ? -1.083 -9.984 -25.875 1 96.56 101 LYS A N 1
ATOM 788 C CA . LYS A 1 101 ? 0.139 -9.797 -26.656 1 96.56 101 LYS A CA 1
ATOM 789 C C . LYS A 1 101 ? 1.168 -10.875 -26.328 1 96.56 101 LYS A C 1
ATOM 791 O O . LYS A 1 101 ? 1.886 -11.344 -27.219 1 96.56 101 LYS A O 1
ATOM 796 N N . GLN A 1 102 ? 1.287 -11.375 -25.094 1 95.44 102 GLN A N 1
ATOM 797 C CA . GLN A 1 102 ? 2.223 -12.398 -24.641 1 95.44 102 GLN A CA 1
ATOM 798 C C . GLN A 1 102 ? 1.697 -13.797 -24.953 1 95.44 102 GLN A C 1
ATOM 800 O O . GLN A 1 102 ? 2.402 -14.789 -24.75 1 95.44 102 GLN A O 1
ATOM 805 N N . GLY A 1 103 ? 0.391 -13.797 -25.375 1 96.62 103 GLY A N 1
ATOM 806 C CA . GLY A 1 103 ? -0.221 -15.07 -25.734 1 96.62 103 GLY A CA 1
ATOM 807 C C . GLY A 1 103 ? -0.766 -15.828 -24.531 1 96.62 103 GLY A C 1
ATOM 808 O O . GLY A 1 103 ? -1.071 -17.016 -24.625 1 96.62 103 GLY A O 1
ATOM 809 N N . TRP A 1 104 ? -0.898 -15.18 -23.391 1 97 104 TRP A N 1
ATOM 810 C CA . TRP A 1 104 ? -1.29 -15.859 -22.156 1 97 104 TRP A CA 1
ATOM 811 C C . TRP A 1 104 ? -2.807 -15.875 -22 1 97 104 TRP A C 1
ATOM 813 O O . TRP A 1 104 ? -3.348 -16.641 -21.203 1 97 104 TRP A O 1
ATOM 823 N N . ILE A 1 105 ? -3.457 -14.93 -22.734 1 96.94 105 ILE A N 1
ATOM 824 C CA . ILE A 1 105 ? -4.914 -14.945 -22.781 1 96.94 105 ILE A CA 1
ATOM 825 C C . ILE A 1 105 ? -5.398 -14.719 -24.203 1 96.94 105 ILE A C 1
ATOM 827 O O . ILE A 1 105 ? -4.621 -14.305 -25.078 1 96.94 105 ILE A O 1
ATOM 831 N N . GLU A 1 106 ? -6.676 -15.031 -24.422 1 95.94 106 GLU A N 1
ATOM 832 C CA . GLU A 1 106 ? -7.344 -14.781 -25.703 1 95.94 106 GLU A CA 1
ATOM 833 C C . GLU A 1 106 ? -8.758 -14.258 -25.484 1 95.94 106 GLU A C 1
ATOM 835 O O . GLU A 1 106 ? -9.43 -14.633 -24.516 1 95.94 106 GLU A O 1
ATOM 840 N N . ARG A 1 107 ? -9.117 -13.375 -26.391 1 93.25 107 ARG A N 1
ATOM 841 C CA . ARG A 1 107 ? -10.484 -12.867 -26.359 1 93.25 107 ARG A CA 1
ATOM 842 C C . ARG A 1 107 ? -11.398 -13.695 -27.25 1 93.25 107 ARG A C 1
ATOM 844 O O . ARG A 1 107 ? -11.047 -14 -28.406 1 93.25 107 ARG A O 1
ATOM 851 N N . ARG A 1 108 ? -12.477 -14.102 -26.594 1 89.94 108 ARG A N 1
ATOM 852 C CA . ARG A 1 108 ? -13.453 -14.859 -27.375 1 89.94 108 ARG A CA 1
ATOM 853 C C . ARG A 1 108 ? -14.867 -14.32 -27.156 1 89.94 108 ARG A C 1
ATOM 855 O O . ARG A 1 108 ? -15.211 -13.914 -26.047 1 89.94 108 ARG A O 1
ATOM 862 N N . GLU A 1 109 ? -15.602 -14.281 -28.266 1 82.56 109 GLU A N 1
ATOM 863 C CA . GLU A 1 109 ? -17 -13.867 -28.156 1 82.56 109 GLU A CA 1
ATOM 864 C C . GLU A 1 109 ? -17.828 -14.922 -27.438 1 82.56 109 GLU A C 1
ATOM 866 O O . GLU A 1 109 ? -17.562 -16.125 -27.562 1 82.56 109 GLU A O 1
ATOM 871 N N . SER A 1 110 ? -18.656 -14.336 -26.547 1 72.75 110 SER A N 1
ATOM 872 C CA . SER A 1 110 ? -19.547 -15.266 -25.859 1 72.75 110 SER A CA 1
ATOM 873 C C . SER A 1 110 ? -20.609 -15.812 -26.812 1 72.75 110 SER A C 1
ATOM 875 O O . SER A 1 110 ? -21.047 -15.117 -27.734 1 72.75 110 SER A O 1
ATOM 877 N N . HIS A 1 111 ? -20.766 -17.078 -26.641 1 66.25 111 HIS A N 1
ATOM 878 C CA . HIS A 1 111 ? -21.766 -17.734 -27.469 1 66.25 111 HIS A CA 1
ATOM 879 C C . HIS A 1 111 ? -23.156 -17.125 -27.25 1 66.25 111 HIS A C 1
ATOM 881 O O . HIS A 1 111 ? -23.938 -17 -28.203 1 66.25 111 HIS A O 1
ATOM 887 N N . ASN A 1 112 ? -23.422 -16.766 -26.078 1 63.28 112 ASN A N 1
ATOM 888 C CA . ASN A 1 112 ? -24.766 -16.297 -25.719 1 63.28 112 ASN A CA 1
ATOM 889 C C . ASN A 1 112 ? -24.969 -14.836 -26.078 1 63.28 112 ASN A C 1
ATOM 891 O O . ASN A 1 112 ? -26.109 -14.391 -26.266 1 63.28 112 ASN A O 1
ATOM 895 N N . ASP A 1 113 ? -23.969 -14.086 -25.969 1 62.16 113 ASP A N 1
ATOM 896 C CA . ASP A 1 113 ? -24.031 -12.664 -26.297 1 62.16 113 ASP A CA 1
ATOM 897 C C . ASP A 1 113 ? -22.797 -12.219 -27.062 1 62.16 113 ASP A C 1
ATOM 899 O O . ASP A 1 113 ? -21.766 -11.93 -26.453 1 62.16 113 ASP A O 1
ATOM 903 N N . ARG A 1 114 ? -22.938 -12.25 -28.406 1 60.62 114 ARG A N 1
ATOM 904 C CA . ARG A 1 114 ? -21.844 -11.93 -29.312 1 60.62 114 ARG A CA 1
ATOM 905 C C . ARG A 1 114 ? -21.203 -10.586 -28.953 1 60.62 114 ARG A C 1
ATOM 907 O O . ARG A 1 114 ? -20.094 -10.281 -29.375 1 60.62 114 ARG A O 1
ATOM 914 N N . ARG A 1 115 ? -22 -9.805 -28.172 1 58.69 115 ARG A N 1
ATOM 915 C CA . ARG A 1 115 ? -21.531 -8.469 -27.844 1 58.69 115 ARG A CA 1
ATOM 916 C C . ARG A 1 115 ? -20.641 -8.484 -26.609 1 58.69 115 ARG A C 1
ATOM 918 O O . ARG A 1 115 ? -19.984 -7.496 -26.297 1 58.69 115 ARG A O 1
ATOM 925 N N . CYS A 1 116 ? -20.719 -9.812 -26.047 1 71.38 116 CYS A N 1
ATOM 926 C CA . CYS A 1 116 ? -19.938 -9.828 -24.828 1 71.38 116 CYS A CA 1
ATOM 927 C C . CYS A 1 116 ? -18.641 -10.602 -25 1 71.38 116 CYS A C 1
ATOM 929 O O . CYS A 1 116 ? -18.656 -11.758 -25.453 1 71.38 116 CYS A O 1
ATOM 931 N N . LEU A 1 117 ? -17.531 -9.977 -24.953 1 85.44 117 LEU A N 1
ATOM 932 C CA . LEU A 1 117 ? -16.219 -10.578 -25.062 1 85.44 117 LEU A CA 1
ATOM 933 C C . LEU A 1 117 ? -15.758 -11.133 -23.719 1 85.44 117 LEU A C 1
ATOM 935 O O . LEU A 1 117 ? -15.992 -10.516 -22.672 1 85.44 117 LEU A O 1
ATOM 939 N N . HIS A 1 118 ? -15.297 -12.438 -23.844 1 91.56 118 HIS A N 1
ATOM 940 C CA . HIS A 1 118 ? -14.703 -13.039 -22.656 1 91.56 118 HIS A CA 1
ATOM 941 C C . HIS A 1 118 ? -13.195 -13.242 -22.828 1 91.56 118 HIS A C 1
ATOM 943 O O . HIS A 1 118 ? -12.727 -13.5 -23.938 1 91.56 118 HIS A O 1
ATOM 949 N N . LEU A 1 119 ? -12.5 -13.07 -21.719 1 94.06 119 LEU A N 1
ATOM 950 C CA . LEU A 1 119 ? -11.078 -13.375 -21.656 1 94.06 119 LEU A CA 1
ATOM 951 C C . LEU A 1 119 ? -10.844 -14.812 -21.203 1 94.06 119 LEU A C 1
ATOM 953 O O . LEU A 1 119 ? -11.398 -15.242 -20.188 1 94.06 119 LEU A O 1
ATOM 957 N N . HIS A 1 120 ? -10.078 -15.508 -22.031 1 94.75 120 HIS A N 1
ATOM 958 C CA . HIS A 1 120 ? -9.797 -16.906 -21.719 1 94.75 120 HIS A CA 1
ATOM 959 C C . HIS A 1 120 ? -8.297 -17.125 -21.5 1 94.75 120 HIS A 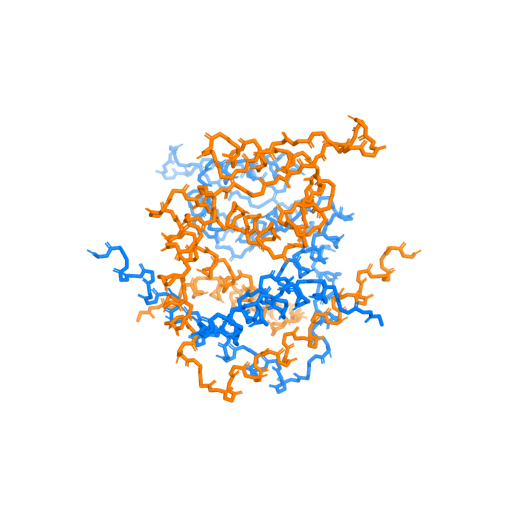C 1
ATOM 961 O O . HIS A 1 120 ? -7.477 -16.625 -22.281 1 94.75 120 HIS A O 1
ATOM 967 N N . LEU A 1 121 ? -7.988 -17.875 -20.406 1 95.69 121 LEU A N 1
ATOM 968 C CA . LEU A 1 121 ? -6.609 -18.297 -20.203 1 95.69 121 LEU A CA 1
ATOM 969 C C . LEU A 1 121 ? -6.199 -19.344 -21.234 1 95.69 121 LEU A C 1
ATOM 971 O O . LEU A 1 121 ? -6.938 -20.297 -21.484 1 95.69 121 LEU A O 1
ATOM 975 N N . THR A 1 122 ? -5.059 -19.109 -21.875 1 96.56 122 THR A N 1
ATOM 976 C CA . THR A 1 122 ? -4.566 -20.078 -22.844 1 96.56 122 THR A CA 1
ATOM 977 C C . THR A 1 122 ? -3.709 -21.141 -22.172 1 96.56 122 THR A C 1
ATOM 979 O O . THR A 1 122 ? -3.361 -21.016 -21 1 96.56 122 THR A O 1
ATOM 982 N N . ASP A 1 123 ? -3.381 -22.172 -22.938 1 95.88 123 ASP A N 1
ATOM 983 C CA . ASP A 1 123 ? -2.451 -23.172 -22.438 1 95.88 123 ASP A CA 1
ATOM 984 C C . ASP A 1 123 ? -1.093 -22.562 -22.125 1 95.88 123 ASP A C 1
ATOM 986 O O . ASP A 1 123 ? -0.457 -22.938 -21.125 1 95.88 123 ASP A O 1
ATOM 990 N N . ALA A 1 124 ? -0.753 -21.656 -22.938 1 96.5 124 ALA A N 1
ATOM 991 C CA . ALA A 1 124 ? 0.518 -20.969 -22.719 1 96.5 124 ALA A CA 1
ATOM 992 C C . ALA A 1 124 ? 0.493 -20.188 -21.406 1 96.5 124 ALA A C 1
ATOM 994 O O . ALA A 1 124 ? 1.487 -20.141 -20.688 1 96.5 124 ALA A O 1
ATOM 995 N N . GLY A 1 125 ? -0.651 -19.547 -21.172 1 95.81 125 GLY A N 1
ATOM 996 C CA . GLY A 1 125 ? -0.814 -18.812 -19.922 1 95.81 125 GLY A CA 1
ATOM 997 C C . GLY A 1 125 ? -0.768 -19.719 -18.703 1 95.81 125 GLY A C 1
ATOM 998 O O . GLY A 1 125 ? -0.149 -19.359 -17.703 1 95.81 125 GLY A O 1
ATOM 999 N N . GLU A 1 126 ? -1.378 -20.812 -18.844 1 93.56 126 GLU A N 1
ATOM 1000 C CA . GLU A 1 126 ? -1.376 -21.781 -17.75 1 93.56 126 GLU A CA 1
ATOM 1001 C C . GLU A 1 126 ? 0.031 -22.312 -17.484 1 93.56 126 GLU A C 1
ATOM 1003 O O . GLU A 1 126 ? 0.446 -22.438 -16.328 1 93.56 126 GLU A O 1
ATOM 1008 N N . GLU A 1 127 ? 0.731 -22.656 -18.531 1 94.81 127 GLU A N 1
ATOM 1009 C CA . GLU A 1 127 ? 2.102 -23.141 -18.406 1 94.81 127 GLU A CA 1
ATOM 1010 C C . GLU A 1 127 ? 3.006 -22.094 -17.766 1 94.81 127 GLU A C 1
ATOM 1012 O O . GLU A 1 127 ? 3.85 -22.422 -16.922 1 94.81 127 GLU A O 1
ATOM 1017 N N . PHE A 1 128 ? 2.785 -20.953 -18.172 1 95.31 128 PHE A N 1
ATOM 1018 C CA . PHE A 1 128 ? 3.557 -19.844 -17.609 1 95.31 128 PHE A CA 1
ATOM 1019 C C . PHE A 1 128 ? 3.314 -19.719 -16.109 1 95.31 128 PHE A C 1
ATOM 1021 O O . PHE A 1 128 ? 4.262 -19.656 -15.32 1 95.31 128 PHE A O 1
ATOM 1028 N N . LEU A 1 129 ? 2.086 -19.75 -15.68 1 92.19 129 LEU A N 1
ATOM 1029 C CA . LEU A 1 129 ? 1.733 -19.641 -14.266 1 92.19 129 LEU A CA 1
ATOM 1030 C C . LEU A 1 129 ? 2.338 -20.797 -13.477 1 92.19 129 LEU A C 1
ATOM 1032 O O . LEU A 1 129 ? 2.893 -20.594 -12.391 1 92.19 129 LEU A O 1
ATOM 1036 N N . ASN A 1 130 ? 2.232 -21.906 -14.039 1 90.38 130 ASN A N 1
ATOM 1037 C CA . ASN A 1 130 ? 2.74 -23.094 -13.359 1 90.38 130 ASN A CA 1
ATOM 1038 C C . ASN A 1 130 ? 4.25 -23.016 -13.148 1 90.38 130 ASN A C 1
ATOM 1040 O O . ASN A 1 130 ? 4.77 -23.531 -12.156 1 90.38 130 ASN A O 1
ATOM 1044 N N . SER A 1 131 ? 4.898 -22.406 -14.078 1 92.75 131 SER A N 1
ATOM 1045 C CA . SER A 1 131 ? 6.344 -22.25 -13.961 1 92.75 131 SER A CA 1
ATOM 1046 C C . SER A 1 131 ? 6.707 -21.141 -12.984 1 92.75 131 SER A C 1
ATOM 1048 O O . SER A 1 131 ? 7.785 -21.156 -12.383 1 92.75 131 SER A O 1
ATOM 1050 N N . LEU A 1 132 ? 5.816 -20.234 -12.828 1 92.69 132 LEU A N 1
ATOM 1051 C CA . LEU A 1 132 ? 6.062 -19.031 -12.047 1 92.69 132 LEU A CA 1
ATOM 1052 C C . LEU A 1 132 ? 5.738 -19.266 -10.57 1 92.69 132 LEU A C 1
ATOM 1054 O O . LEU A 1 132 ? 6.355 -18.656 -9.695 1 92.69 132 LEU A O 1
ATOM 1058 N N . LEU A 1 133 ? 4.844 -20.094 -10.25 1 92.12 133 LEU A N 1
ATOM 1059 C CA . LEU A 1 133 ? 4.246 -20.188 -8.922 1 92.12 133 LEU A CA 1
ATOM 1060 C C . LEU A 1 133 ? 5.25 -20.75 -7.914 1 92.12 133 LEU A C 1
ATOM 1062 O O . LEU A 1 133 ? 5.391 -20.203 -6.812 1 92.12 133 LEU A O 1
ATOM 1066 N N . PRO A 1 134 ? 6.055 -21.781 -8.297 1 91.81 134 PRO A N 1
ATOM 1067 C CA . PRO A 1 134 ? 6.973 -22.344 -7.297 1 91.81 134 PRO A CA 1
ATOM 1068 C C . PRO A 1 134 ? 7.992 -21.328 -6.793 1 91.81 134 PRO A C 1
ATOM 1070 O O . PRO A 1 134 ? 8.117 -21.125 -5.586 1 91.81 134 PRO A O 1
ATOM 1073 N N . PRO A 1 135 ? 8.648 -20.609 -7.66 1 91.56 135 PRO A N 1
ATOM 1074 C CA . PRO A 1 135 ? 9.562 -19.594 -7.148 1 91.56 135 PRO A CA 1
ATOM 1075 C C . PRO A 1 135 ? 8.844 -18.469 -6.395 1 91.56 135 PRO A C 1
ATOM 1077 O O . PRO A 1 135 ? 9.375 -17.922 -5.43 1 91.56 135 PRO A O 1
ATOM 1080 N N . GLN A 1 136 ? 7.699 -18.156 -6.77 1 91.56 136 GLN A N 1
ATOM 1081 C CA . GLN A 1 136 ? 6.902 -17.156 -6.078 1 91.56 136 GLN A CA 1
ATOM 1082 C C . GLN A 1 136 ? 6.547 -17.609 -4.664 1 91.56 136 GLN A C 1
ATOM 1084 O O . GLN A 1 136 ? 6.605 -16.812 -3.721 1 91.56 136 GLN A O 1
ATOM 1089 N N . HIS A 1 137 ? 6.164 -18.859 -4.547 1 94.44 137 HIS A N 1
ATOM 1090 C CA . HIS A 1 137 ? 5.824 -19.422 -3.244 1 94.44 137 HIS A CA 1
ATOM 1091 C C . HIS A 1 137 ? 7.027 -19.422 -2.311 1 94.44 137 HIS A C 1
ATOM 1093 O O . HIS A 1 137 ? 6.902 -19.094 -1.128 1 94.44 137 HIS A O 1
ATOM 1099 N N . GLU A 1 138 ? 8.156 -19.734 -2.854 1 94.56 138 GLU A N 1
ATOM 1100 C CA . GLU A 1 138 ? 9.375 -19.734 -2.049 1 94.56 138 GLU A CA 1
ATOM 1101 C C . GLU A 1 138 ? 9.711 -18.344 -1.557 1 94.56 138 GLU A C 1
ATOM 1103 O O . GLU A 1 138 ? 10.156 -18.156 -0.421 1 94.56 138 GLU A O 1
ATOM 1108 N N . CYS A 1 139 ? 9.508 -17.391 -2.381 1 93.5 139 CYS A N 1
ATOM 1109 C CA . CYS A 1 139 ? 9.758 -16 -2.002 1 93.5 139 CYS A CA 1
ATOM 1110 C C . CYS A 1 139 ? 8.82 -15.555 -0.889 1 93.5 139 CYS A C 1
ATOM 1112 O O . CYS A 1 139 ? 9.242 -14.898 0.064 1 93.5 139 CYS A O 1
ATOM 1114 N N . LEU A 1 140 ? 7.57 -15.898 -1.012 1 96.06 140 LEU A N 1
ATOM 1115 C CA . LEU A 1 140 ? 6.59 -15.539 0.007 1 96.06 140 LEU A CA 1
ATOM 1116 C C . LEU A 1 140 ? 6.945 -16.172 1.349 1 96.06 140 LEU A C 1
ATOM 1118 O O . LEU A 1 140 ? 6.883 -15.508 2.387 1 96.06 140 LEU A O 1
ATOM 1122 N N . LYS A 1 141 ? 7.336 -17.422 1.277 1 97.12 141 LYS A N 1
ATOM 1123 C CA . LYS A 1 141 ? 7.75 -18.109 2.504 1 97.12 141 LYS A CA 1
ATOM 1124 C C . LYS A 1 141 ? 8.93 -17.391 3.156 1 97.12 141 LYS A C 1
ATOM 1126 O O . LYS A 1 141 ? 8.953 -17.203 4.375 1 97.12 141 LYS A O 1
ATOM 1131 N N . LYS A 1 142 ? 9.828 -16.984 2.332 1 96.5 142 LYS A N 1
ATOM 1132 C CA . LYS A 1 142 ? 11.016 -16.297 2.834 1 96.5 142 LYS A CA 1
ATOM 1133 C C . LYS A 1 142 ? 10.641 -14.969 3.48 1 96.5 142 LYS A C 1
ATOM 1135 O O . LYS A 1 142 ? 11.109 -14.656 4.574 1 96.5 142 LYS A O 1
ATOM 1140 N N . ILE A 1 143 ? 9.812 -14.188 2.912 1 97.19 143 ILE A N 1
ATOM 1141 C CA . ILE A 1 143 ? 9.391 -12.883 3.404 1 97.19 143 ILE A CA 1
ATOM 1142 C C . ILE A 1 143 ? 8.719 -13.039 4.766 1 97.19 143 ILE A C 1
ATOM 1144 O O . ILE A 1 143 ? 9.062 -12.328 5.719 1 97.19 143 ILE A O 1
ATOM 1148 N N . TRP A 1 144 ? 7.859 -13.984 4.863 1 98.19 144 TRP A N 1
ATOM 1149 C CA . TRP A 1 144 ? 6.996 -14.062 6.035 1 98.19 144 TRP A CA 1
ATOM 1150 C C . TRP A 1 144 ? 7.617 -14.938 7.113 1 98.19 144 TRP A C 1
ATOM 1152 O O . TRP A 1 144 ? 7.102 -15.023 8.234 1 98.19 144 TRP A O 1
ATOM 1162 N N . SER A 1 145 ? 8.758 -15.531 6.805 1 97.75 145 SER A N 1
ATOM 1163 C CA . SER A 1 145 ? 9.438 -16.422 7.734 1 97.75 145 SER A CA 1
ATOM 1164 C C . SER A 1 145 ? 9.93 -15.672 8.969 1 97.75 145 SER A C 1
ATOM 1166 O O . SER A 1 145 ? 10.25 -16.281 9.992 1 97.75 145 SER A O 1
ATOM 1168 N N . VAL A 1 146 ? 9.984 -14.359 8.914 1 98.25 146 VAL A N 1
ATOM 1169 C CA . VAL A 1 146 ? 10.469 -13.547 10.023 1 98.25 146 VAL A CA 1
ATOM 1170 C C . VAL A 1 146 ? 9.453 -13.555 11.164 1 98.25 146 VAL A C 1
ATOM 1172 O O . VAL A 1 146 ? 9.789 -13.266 12.312 1 98.25 146 VAL A O 1
ATOM 1175 N N . LEU A 1 147 ? 8.227 -13.828 10.852 1 98.5 147 LEU A N 1
ATOM 1176 C CA . LEU A 1 147 ? 7.164 -13.969 11.844 1 98.5 147 LEU A CA 1
ATOM 1177 C C . LEU A 1 147 ? 6.832 -15.445 12.07 1 98.5 147 LEU A C 1
ATOM 1179 O O . LEU A 1 147 ? 6.672 -16.203 11.109 1 98.5 147 LEU A O 1
ATOM 1183 N N . ASP A 1 148 ? 6.738 -15.875 13.305 1 98.19 148 ASP A N 1
ATOM 1184 C CA . ASP A 1 148 ? 6.301 -17.25 13.562 1 98.19 148 ASP A CA 1
ATOM 1185 C C . ASP A 1 148 ? 4.801 -17.391 13.344 1 98.19 148 ASP A C 1
ATOM 1187 O O . ASP A 1 148 ? 4.113 -16.422 13.016 1 98.19 148 ASP A O 1
ATOM 1191 N N . GLU A 1 149 ? 4.309 -18.625 13.469 1 97.5 149 GLU A N 1
ATOM 1192 C CA . GLU A 1 149 ? 2.912 -18.906 13.148 1 97.5 149 GLU A CA 1
ATOM 1193 C C . GLU A 1 149 ? 1.967 -18.078 14.008 1 97.5 149 GLU A C 1
ATOM 1195 O O . GLU A 1 149 ? 0.956 -17.562 13.516 1 97.5 149 GLU A O 1
ATOM 1200 N N . GLY A 1 150 ? 2.279 -17.953 15.258 1 98.12 150 GLY A N 1
ATOM 1201 C CA . GLY A 1 150 ? 1.472 -17.125 16.141 1 98.12 150 GLY A CA 1
ATOM 1202 C C . GLY A 1 150 ? 1.464 -15.656 15.766 1 98.12 150 GLY A C 1
ATOM 1203 O O . GLY A 1 150 ? 0.415 -15.016 15.789 1 98.12 150 GLY A O 1
ATOM 1204 N N . GLU A 1 151 ? 2.619 -15.117 15.445 1 98.56 151 GLU A N 1
ATOM 1205 C CA . GLU A 1 151 ? 2.756 -13.727 15.031 1 98.56 151 GLU A CA 1
ATOM 1206 C C . GLU A 1 151 ? 2.01 -13.461 13.727 1 98.56 151 GLU A C 1
ATOM 1208 O O . GLU A 1 151 ? 1.396 -12.406 13.555 1 98.56 151 GLU A O 1
ATOM 1213 N N . GLN A 1 152 ? 2.059 -14.422 12.805 1 98.56 152 GLN A N 1
ATOM 1214 C CA . GLN A 1 152 ? 1.335 -14.281 11.547 1 98.56 152 GLN A CA 1
ATOM 1215 C C . GLN A 1 152 ? -0.172 -14.219 11.781 1 98.56 152 GLN A C 1
ATOM 1217 O O . GLN A 1 152 ? -0.864 -13.383 11.195 1 98.56 152 GLN A O 1
ATOM 1222 N N . LYS A 1 153 ? -0.653 -15.039 12.641 1 98.38 153 LYS A N 1
ATOM 1223 C CA . LYS A 1 153 ? -2.078 -15.039 12.961 1 98.38 153 LYS A CA 1
ATOM 1224 C C . LYS A 1 153 ? -2.482 -13.742 13.664 1 98.38 153 LYS A C 1
ATOM 1226 O O . LYS A 1 153 ? -3.574 -13.219 13.43 1 98.38 153 LYS A O 1
ATOM 1231 N N . GLN A 1 154 ? -1.608 -13.266 14.508 1 98.44 154 GLN A N 1
ATOM 1232 C CA . GLN A 1 154 ? -1.86 -12 15.188 1 98.44 154 GLN A CA 1
ATOM 1233 C C . GLN A 1 154 ? -1.931 -10.844 14.195 1 98.44 154 GLN A C 1
ATOM 1235 O O . GLN A 1 154 ? -2.824 -10 14.273 1 98.44 154 GLN A O 1
ATOM 1240 N N . LEU A 1 155 ? -0.977 -10.828 13.289 1 98.62 155 LEU A N 1
ATOM 1241 C CA . LEU A 1 155 ? -0.971 -9.789 12.258 1 98.62 155 LEU A CA 1
ATOM 1242 C C . LEU A 1 155 ? -2.25 -9.844 11.43 1 98.62 155 LEU A C 1
ATOM 1244 O O . LEU A 1 155 ? -2.873 -8.805 11.18 1 98.62 155 LEU A O 1
ATOM 1248 N N . GLU A 1 156 ? -2.621 -11.031 11.039 1 98.56 156 GLU A N 1
ATOM 1249 C CA . GLU A 1 156 ? -3.859 -11.203 10.281 1 98.56 156 GLU A CA 1
ATOM 1250 C C . GLU A 1 156 ? -5.055 -10.656 11.055 1 98.56 156 GLU A C 1
ATOM 1252 O O . GLU A 1 156 ? -5.871 -9.914 10.492 1 98.56 156 GLU A O 1
ATOM 1257 N N . THR A 1 157 ? -5.141 -10.969 12.32 1 98.62 157 THR A N 1
ATOM 1258 C CA . THR A 1 157 ? -6.258 -10.547 13.148 1 98.62 157 THR A CA 1
ATOM 1259 C C . THR A 1 157 ? -6.324 -9.023 13.234 1 98.62 157 THR A C 1
ATOM 1261 O O . THR A 1 157 ? -7.395 -8.43 13.062 1 98.62 157 THR A O 1
ATOM 1264 N N . LEU A 1 158 ? -5.219 -8.422 13.492 1 98.69 158 LEU A N 1
ATOM 1265 C CA . LEU A 1 158 ? -5.156 -6.969 13.617 1 98.69 158 LEU A CA 1
ATOM 1266 C C . LEU A 1 158 ? -5.504 -6.289 12.297 1 98.69 158 LEU A C 1
ATOM 1268 O O . LEU A 1 158 ? -6.227 -5.289 12.281 1 98.69 158 LEU A O 1
ATOM 1272 N N . MET A 1 159 ? -5.02 -6.828 11.172 1 98.19 159 MET A N 1
ATOM 1273 C CA . MET A 1 159 ? -5.285 -6.258 9.859 1 98.19 159 MET A CA 1
ATOM 1274 C C . MET A 1 159 ? -6.758 -6.391 9.492 1 98.19 159 MET A C 1
ATOM 1276 O O . MET A 1 159 ? -7.336 -5.488 8.883 1 98.19 159 MET A O 1
ATOM 1280 N N . ARG A 1 160 ? -7.348 -7.508 9.836 1 98.06 160 ARG A N 1
ATOM 1281 C CA . ARG A 1 160 ? -8.766 -7.699 9.57 1 98.06 160 ARG A CA 1
ATOM 1282 C C . ARG A 1 160 ? -9.617 -6.715 10.367 1 98.06 160 ARG A C 1
ATOM 1284 O O . ARG A 1 160 ? -10.602 -6.176 9.852 1 98.06 160 ARG A O 1
ATOM 1291 N N . LYS A 1 161 ? -9.242 -6.5 11.633 1 98 161 LYS A N 1
ATOM 1292 C CA . LYS A 1 161 ? -9.93 -5.504 12.453 1 98 161 LYS A CA 1
ATOM 1293 C C . LYS A 1 161 ? -9.852 -4.121 11.805 1 98 161 LYS A C 1
ATOM 1295 O O . LYS A 1 161 ? -10.859 -3.42 11.711 1 98 161 LYS A O 1
ATOM 1300 N N . LEU A 1 162 ? -8.703 -3.779 11.367 1 98 162 LEU A N 1
ATOM 1301 C CA . LEU A 1 162 ? -8.492 -2.488 10.719 1 98 162 LEU A CA 1
ATOM 1302 C C . LEU A 1 162 ? -9.305 -2.383 9.438 1 98 162 LEU A C 1
ATOM 1304 O O . LEU A 1 162 ? -9.914 -1.345 9.164 1 98 162 LEU A O 1
ATOM 1308 N N . LEU A 1 163 ? -9.305 -3.447 8.68 1 97.44 163 LEU A N 1
ATOM 1309 C CA . LEU A 1 163 ? -10.039 -3.459 7.414 1 97.44 163 LEU A CA 1
ATOM 1310 C C . LEU A 1 163 ? -11.531 -3.234 7.645 1 97.44 163 LEU A C 1
ATOM 1312 O O . LEU A 1 163 ? -12.172 -2.492 6.898 1 97.44 163 LEU A O 1
ATOM 1316 N N . LEU A 1 164 ? -12.031 -3.855 8.625 1 95.81 164 LEU A N 1
ATOM 1317 C CA . LEU A 1 164 ? -13.445 -3.686 8.93 1 95.81 164 LEU A CA 1
ATOM 1318 C C . LEU A 1 164 ? -13.766 -2.229 9.25 1 95.81 164 LEU A C 1
ATOM 1320 O O . LEU A 1 164 ? -14.805 -1.711 8.836 1 95.81 164 LEU A O 1
ATOM 1324 N N . GLN A 1 165 ? -12.906 -1.595 10.023 1 96.81 165 GLN A N 1
ATOM 1325 C CA . GLN A 1 165 ? -13.055 -0.175 10.328 1 96.81 165 GLN A CA 1
ATOM 1326 C C . GLN A 1 165 ? -13.016 0.667 9.062 1 96.81 165 GLN A C 1
ATOM 1328 O O . GLN A 1 165 ? -13.836 1.564 8.875 1 96.81 165 GLN A O 1
ATOM 1333 N N . LEU A 1 166 ? -12.102 0.389 8.195 1 96.5 166 LEU A N 1
ATOM 1334 C CA . LEU A 1 166 ? -11.945 1.14 6.957 1 96.5 166 LEU A CA 1
ATOM 1335 C C . LEU A 1 166 ? -13.156 0.946 6.047 1 96.5 166 LEU A C 1
ATOM 1337 O O . LEU A 1 166 ? -1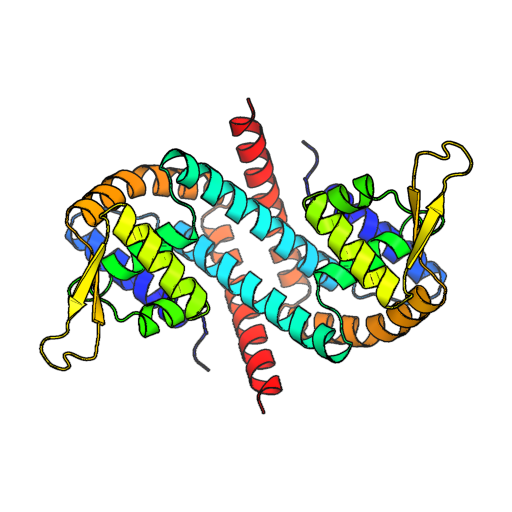3.609 1.896 5.41 1 96.5 166 LEU A O 1
ATOM 1341 N N . ASP A 1 167 ? -13.664 -0.29 6.004 1 94.94 167 ASP A N 1
ATOM 1342 C CA . ASP A 1 167 ? -14.867 -0.573 5.223 1 94.94 167 ASP A CA 1
ATOM 1343 C C . ASP A 1 167 ? -16.062 0.213 5.754 1 94.94 167 ASP A C 1
ATOM 1345 O O . ASP A 1 167 ? -16.844 0.758 4.973 1 94.94 167 ASP A O 1
ATOM 1349 N N . THR A 1 168 ? -16.156 0.277 7.051 1 93.88 168 THR A N 1
ATOM 1350 C CA . THR A 1 168 ? -17.266 0.986 7.691 1 93.88 168 THR A CA 1
ATOM 1351 C C . THR A 1 168 ? -17.172 2.484 7.418 1 93.88 168 THR A C 1
ATOM 1353 O O . THR A 1 168 ? -18.188 3.131 7.133 1 93.88 168 THR A O 1
ATOM 1356 N N . LEU A 1 169 ? -16 3.031 7.531 1 91.5 169 LEU A N 1
ATOM 1357 C CA . LEU A 1 169 ? -15.805 4.457 7.289 1 91.5 169 LEU A CA 1
ATOM 1358 C C . LEU A 1 169 ? -16.109 4.809 5.836 1 91.5 169 LEU A C 1
ATOM 1360 O O . LEU A 1 169 ? -16.656 5.879 5.555 1 91.5 169 LEU A O 1
ATOM 1364 N N . ALA A 1 170 ? -15.719 3.973 4.91 1 89.25 170 ALA A N 1
ATOM 1365 C CA . ALA A 1 170 ? -15.977 4.195 3.492 1 89.25 170 ALA A CA 1
ATOM 1366 C C . ALA A 1 170 ? -17.484 4.184 3.205 1 89.25 170 ALA A C 1
ATOM 1368 O O . ALA A 1 170 ? -17.969 4.965 2.387 1 89.25 170 ALA A O 1
ATOM 1369 N N . ASP A 1 171 ? -18.188 3.33 3.848 1 86.19 171 ASP A N 1
ATOM 1370 C CA . ASP A 1 171 ? -19.641 3.221 3.672 1 86.19 171 ASP A CA 1
ATOM 1371 C C . ASP A 1 171 ? -20.344 4.465 4.195 1 86.19 171 ASP A C 1
ATOM 1373 O O . ASP A 1 171 ? -21.359 4.895 3.627 1 86.19 171 ASP A O 1
ATOM 1377 N N . ASN A 1 172 ? -19.781 5.039 5.227 1 81.25 172 ASN A N 1
ATOM 1378 C CA . ASN A 1 172 ? -20.375 6.23 5.824 1 81.25 172 ASN A CA 1
ATOM 1379 C C . ASN A 1 172 ? -20.156 7.465 4.957 1 81.25 172 ASN A C 1
ATOM 1381 O O . ASN A 1 172 ? -20.953 8.406 5 1 81.25 172 ASN A O 1
ATOM 1385 N N . GLN A 1 173 ? -19.172 7.496 4.211 1 72.62 173 GLN A N 1
ATOM 1386 C CA . GLN A 1 173 ? -18.875 8.633 3.344 1 72.62 173 GLN A CA 1
ATOM 1387 C C . GLN A 1 173 ? -19.734 8.594 2.082 1 72.62 173 GLN A C 1
ATOM 1389 O O . GLN A 1 173 ? -19.969 9.625 1.444 1 72.62 173 GLN A O 1
ATOM 1394 N N . GLN A 1 174 ? -20.172 7.426 1.613 1 64.81 174 GLN A N 1
ATOM 1395 C CA . GLN A 1 174 ? -21.031 7.293 0.442 1 64.81 174 GLN A CA 1
ATOM 1396 C C . GLN A 1 174 ? -22.469 7.652 0.778 1 64.81 174 GLN A C 1
ATOM 1398 O O . GLN A 1 174 ? -23.266 7.977 -0.112 1 64.81 174 GLN A O 1
ATOM 1403 N N . GLU A 1 175 ? -22.938 7.621 2.076 1 54.78 175 GLU A N 1
ATOM 1404 C CA . GLU A 1 175 ? -24.281 8.055 2.445 1 54.78 175 GLU A CA 1
ATOM 1405 C C . GLU A 1 175 ? -24.328 9.562 2.664 1 54.78 175 GLU A C 1
ATOM 1407 O O . GLU A 1 175 ? -25.312 10.219 2.295 1 54.78 175 GLU A O 1
ATOM 1412 N N . MET B 1 1 ? -21.422 -5.988 7.695 1 61.97 1 MET B N 1
ATOM 1413 C CA . MET B 1 1 ? -21.062 -5.766 6.301 1 61.97 1 MET B CA 1
ATOM 1414 C C . MET B 1 1 ? -19.938 -6.707 5.879 1 61.97 1 MET B C 1
ATOM 1416 O O . MET B 1 1 ? -19.062 -7.051 6.691 1 61.97 1 MET B O 1
ATOM 1420 N N . GLU B 1 2 ? -20.109 -7.316 4.758 1 83.62 2 GLU B N 1
ATOM 1421 C CA . GLU B 1 2 ? -19.094 -8.258 4.289 1 83.62 2 GLU B CA 1
ATOM 1422 C C . GLU B 1 2 ? -17.781 -7.539 3.979 1 83.62 2 GLU B C 1
ATOM 1424 O O . GLU B 1 2 ? -17.797 -6.422 3.453 1 83.62 2 GLU B O 1
ATOM 1429 N N . SER B 1 3 ? -16.656 -8.102 4.543 1 91.75 3 SER B N 1
ATOM 1430 C CA . SER B 1 3 ? -15.328 -7.527 4.316 1 91.75 3 SER B CA 1
ATOM 1431 C C . SER B 1 3 ? -15.047 -7.352 2.826 1 91.75 3 SER B C 1
ATOM 1433 O O . SER B 1 3 ? -15.383 -8.227 2.02 1 91.75 3 SER B O 1
ATOM 1435 N N . SER B 1 4 ? -14.57 -6.238 2.479 1 92.44 4 SER B N 1
ATOM 1436 C CA . SER B 1 4 ? -14.203 -5.984 1.09 1 92.44 4 SER B CA 1
ATOM 1437 C C . SER B 1 4 ? -13.156 -6.984 0.601 1 92.44 4 SER B C 1
ATOM 1439 O O . SER B 1 4 ? -12.906 -7.086 -0.601 1 92.44 4 SER B O 1
ATOM 1441 N N . PHE B 1 5 ? -12.602 -7.727 1.565 1 93.69 5 PHE B N 1
ATOM 1442 C CA . PHE B 1 5 ? -11.562 -8.695 1.237 1 93.69 5 PHE B CA 1
ATOM 1443 C C . PHE B 1 5 ? -12.172 -10.039 0.863 1 93.69 5 PHE B C 1
ATOM 1445 O O . PHE B 1 5 ? -11.492 -10.906 0.321 1 93.69 5 PHE B O 1
ATOM 1452 N N . THR B 1 6 ? -13.445 -10.203 1.039 1 92.94 6 THR B N 1
ATOM 1453 C CA . THR B 1 6 ? -14.117 -11.492 0.903 1 92.94 6 THR B CA 1
ATOM 1454 C C . THR B 1 6 ? -13.945 -12.047 -0.51 1 92.94 6 THR B C 1
ATOM 1456 O O . THR B 1 6 ? -13.594 -13.211 -0.689 1 92.94 6 THR B O 1
ATOM 1459 N N . PRO B 1 7 ? -14.148 -11.234 -1.542 1 88 7 PRO B N 1
ATOM 1460 C CA . PRO B 1 7 ? -13.984 -11.781 -2.893 1 88 7 PRO B CA 1
ATOM 1461 C C . PRO B 1 7 ? -12.57 -12.312 -3.146 1 88 7 PRO B C 1
ATOM 1463 O O . PRO B 1 7 ? -12.406 -13.367 -3.762 1 88 7 PRO B O 1
ATOM 1466 N N . THR B 1 8 ? -11.586 -11.602 -2.725 1 89.81 8 THR B N 1
ATOM 1467 C CA . THR B 1 8 ? -10.195 -12.031 -2.895 1 89.81 8 THR B CA 1
ATOM 1468 C C . THR B 1 8 ? -9.93 -13.312 -2.109 1 89.81 8 THR B C 1
ATOM 1470 O O . THR B 1 8 ? -9.242 -14.211 -2.598 1 89.81 8 THR B O 1
ATOM 1473 N N . GLU B 1 9 ? -10.469 -13.352 -0.92 1 92.62 9 GLU B N 1
ATOM 1474 C CA . GLU B 1 9 ? -10.266 -14.531 -0.084 1 92.62 9 GLU B CA 1
ATOM 1475 C C . GLU B 1 9 ? -10.953 -15.75 -0.675 1 92.62 9 GLU B C 1
ATOM 1477 O O . GLU B 1 9 ? -10.438 -16.875 -0.579 1 92.62 9 GLU B O 1
ATOM 1482 N N . GLU B 1 10 ? -12.117 -15.539 -1.245 1 91 10 GLU B N 1
ATOM 1483 C CA . GLU B 1 10 ? -12.82 -16.641 -1.905 1 91 10 GLU B CA 1
ATOM 1484 C C . GLU B 1 10 ? -12.008 -17.188 -3.078 1 91 10 GLU B C 1
ATOM 1486 O O . GLU B 1 10 ? -11.969 -18.406 -3.295 1 91 10 GLU B O 1
ATOM 1491 N N . LEU B 1 11 ? -11.406 -16.344 -3.834 1 88.25 11 LEU B N 1
ATOM 1492 C CA . LEU B 1 11 ? -10.547 -16.766 -4.934 1 88.25 11 LEU B CA 1
ATOM 1493 C C . LEU B 1 11 ? -9.352 -17.562 -4.414 1 88.25 11 LEU B C 1
ATOM 1495 O O . LEU B 1 11 ? -8.961 -18.562 -5.016 1 88.25 11 LEU B O 1
ATOM 1499 N N . LEU B 1 12 ? -8.766 -17.109 -3.324 1 92.19 12 LEU B N 1
ATOM 1500 C CA . LEU B 1 12 ? -7.656 -17.812 -2.705 1 92.19 12 LEU B CA 1
ATOM 1501 C C . LEU B 1 12 ? -8.094 -19.203 -2.238 1 92.19 12 LEU B C 1
ATOM 1503 O O . LEU B 1 12 ? -7.367 -20.188 -2.426 1 92.19 12 LEU B O 1
ATOM 1507 N N . ASN B 1 13 ? -9.297 -19.219 -1.625 1 93.94 13 ASN B N 1
ATOM 1508 C CA . ASN B 1 13 ? -9.828 -20.5 -1.157 1 93.94 13 ASN B CA 1
ATOM 1509 C C . ASN B 1 13 ? -10.078 -21.453 -2.316 1 93.94 13 ASN B C 1
ATOM 1511 O O . ASN B 1 13 ? -9.82 -22.656 -2.199 1 93.94 13 ASN B O 1
ATOM 1515 N N . THR B 1 14 ? -10.602 -20.953 -3.383 1 91.38 14 THR B N 1
ATOM 1516 C CA . THR B 1 14 ? -10.82 -21.766 -4.578 1 91.38 14 THR B CA 1
ATOM 1517 C C . THR B 1 14 ? -9.492 -22.312 -5.105 1 91.38 14 THR B C 1
ATOM 1519 O O . THR B 1 14 ? -9.398 -23.5 -5.43 1 91.38 14 THR B O 1
ATOM 1522 N N . ARG B 1 15 ? -8.539 -21.469 -5.145 1 88.88 15 ARG B N 1
ATOM 1523 C CA . ARG B 1 15 ? -7.215 -21.891 -5.602 1 88.88 15 ARG B CA 1
ATOM 1524 C C . ARG B 1 15 ? -6.633 -22.969 -4.684 1 88.88 15 ARG B C 1
ATOM 1526 O O . ARG B 1 15 ? -6.055 -23.953 -5.156 1 88.88 15 ARG B O 1
ATOM 1533 N N . ALA B 1 16 ? -6.734 -22.703 -3.41 1 92.88 16 ALA B N 1
ATOM 1534 C CA . ALA B 1 16 ? -6.223 -23.672 -2.439 1 92.88 16 ALA B CA 1
ATOM 1535 C C . ALA B 1 16 ? -6.867 -25.031 -2.629 1 92.88 16 ALA B C 1
ATOM 1537 O O . ALA B 1 16 ? -6.188 -26.062 -2.572 1 92.88 16 ALA B O 1
ATOM 1538 N N . THR B 1 17 ? -8.148 -25.047 -2.891 1 92.25 17 THR B N 1
ATOM 1539 C CA . THR B 1 17 ? -8.883 -26.297 -3.111 1 92.25 17 THR B CA 1
ATOM 1540 C C . THR B 1 17 ? -8.438 -26.969 -4.406 1 92.25 17 THR B C 1
ATOM 1542 O O . THR B 1 17 ? -8.227 -28.172 -4.441 1 92.25 17 THR B O 1
ATOM 1545 N N . GLN B 1 18 ? -8.281 -26.172 -5.445 1 86.38 18 GLN B N 1
ATOM 1546 C CA . GLN B 1 18 ? -7.836 -26.672 -6.738 1 86.38 18 GLN B CA 1
ATOM 1547 C C . GLN B 1 18 ? -6.449 -27.297 -6.633 1 86.38 18 GLN B C 1
ATOM 1549 O O . GLN B 1 18 ? -6.207 -28.375 -7.168 1 86.38 18 GLN B O 1
ATOM 1554 N N . GLN B 1 19 ? -5.578 -26.625 -5.98 1 89 19 GLN B N 1
ATOM 1555 C CA . GLN B 1 19 ? -4.203 -27.109 -5.859 1 89 19 GLN B CA 1
ATOM 1556 C C . GLN B 1 19 ? -4.121 -28.328 -4.957 1 89 19 GLN B C 1
ATOM 1558 O O . GLN B 1 19 ? -3.299 -29.219 -5.184 1 89 19 GLN B O 1
ATOM 1563 N N . LYS B 1 20 ? -4.941 -28.359 -3.924 1 90.12 20 LYS B N 1
ATOM 1564 C CA . LYS B 1 20 ? -4.996 -29.516 -3.047 1 90.12 20 LYS B CA 1
ATOM 1565 C C . LYS B 1 20 ? -5.422 -30.766 -3.814 1 90.12 20 LYS B C 1
ATOM 1567 O O . LYS B 1 20 ? -4.895 -31.859 -3.588 1 90.12 20 LYS B O 1
ATOM 1572 N N . SER B 1 21 ? -6.336 -30.594 -4.723 1 89.25 21 SER B N 1
ATOM 1573 C CA . SER B 1 21 ? -6.812 -31.703 -5.543 1 89.25 21 SER B CA 1
ATOM 1574 C C . SER B 1 21 ? -5.711 -32.25 -6.449 1 89.25 21 SER B C 1
ATOM 1576 O O . SER B 1 21 ? -5.742 -33.406 -6.855 1 89.25 21 SER B O 1
ATOM 1578 N N . LEU B 1 22 ? -4.711 -31.422 -6.727 1 85.56 22 LEU B N 1
ATOM 1579 C CA . LEU B 1 22 ? -3.582 -31.828 -7.562 1 85.56 22 LEU B CA 1
ATOM 1580 C C . LEU B 1 22 ? -2.387 -32.219 -6.707 1 85.56 22 LEU B C 1
ATOM 1582 O O . LEU B 1 22 ? -1.276 -32.375 -7.219 1 85.56 22 LEU B O 1
ATOM 1586 N N . ASN B 1 23 ? -2.537 -32.312 -5.355 1 88.19 23 ASN B N 1
ATOM 1587 C CA . ASN B 1 23 ? -1.514 -32.656 -4.379 1 88.19 23 ASN B CA 1
ATOM 1588 C C . ASN B 1 23 ? -0.374 -31.641 -4.363 1 88.19 23 ASN B C 1
ATOM 1590 O O . ASN B 1 23 ? 0.791 -32 -4.207 1 88.19 23 ASN B O 1
ATOM 1594 N N . LYS B 1 24 ? -0.748 -30.5 -4.699 1 87.38 24 LYS B N 1
ATOM 1595 C CA . LYS B 1 24 ? 0.19 -29.391 -4.605 1 87.38 24 LYS B CA 1
ATOM 1596 C C . LYS B 1 24 ? -0.182 -28.453 -3.459 1 87.38 24 LYS B C 1
ATOM 1598 O O . LYS B 1 24 ? -1.352 -28.094 -3.293 1 87.38 24 LYS B O 1
ATOM 1603 N N . ASP B 1 25 ? 0.76 -28.266 -2.594 1 89.38 25 ASP B N 1
ATOM 1604 C CA . ASP B 1 25 ? 0.479 -27.375 -1.472 1 89.38 25 ASP B CA 1
ATOM 1605 C C . ASP B 1 25 ? 0.917 -25.938 -1.784 1 89.38 25 ASP B C 1
ATOM 1607 O O . ASP B 1 25 ? 1.929 -25.719 -2.455 1 89.38 25 ASP B O 1
ATOM 1611 N N . ILE B 1 26 ? 0.078 -25.047 -1.398 1 93.94 26 ILE B N 1
ATOM 1612 C CA . ILE B 1 26 ? 0.437 -23.641 -1.552 1 93.94 26 ILE B CA 1
ATOM 1613 C C . ILE B 1 26 ? 0.675 -23.016 -0.179 1 93.94 26 ILE B C 1
ATOM 1615 O O . ILE B 1 26 ? 0.132 -23.484 0.825 1 93.94 26 ILE B O 1
ATOM 1619 N N . PRO B 1 27 ? 1.569 -22.109 -0.053 1 96.25 27 PRO B N 1
ATOM 1620 C CA . PRO B 1 27 ? 1.729 -21.391 1.208 1 96.25 27 PRO B CA 1
ATOM 1621 C C . PRO B 1 27 ? 0.556 -20.453 1.505 1 96.25 27 PRO B C 1
ATOM 1623 O O . PRO B 1 27 ? 0.7 -19.234 1.426 1 96.25 27 PRO B O 1
ATOM 1626 N N . TYR B 1 28 ? -0.517 -21.031 1.918 1 96.69 28 TYR B N 1
ATOM 1627 C CA . TYR B 1 28 ? -1.81 -20.359 2.037 1 96.69 28 TYR B CA 1
ATOM 1628 C C . TYR B 1 28 ? -1.713 -19.141 2.939 1 96.69 28 TYR B C 1
ATOM 1630 O O . TYR B 1 28 ? -2.146 -18.047 2.564 1 96.69 28 TYR B O 1
ATOM 1638 N N . GLN B 1 29 ? -1.107 -19.312 4.113 1 97.69 29 GLN B N 1
ATOM 1639 C CA . GLN B 1 29 ? -1.062 -18.219 5.09 1 97.69 29 GLN B CA 1
ATOM 1640 C C . GLN B 1 29 ? -0.231 -17.047 4.574 1 97.69 29 GLN B C 1
ATOM 1642 O O . GLN B 1 29 ? -0.599 -15.891 4.766 1 97.69 29 GLN B O 1
ATOM 1647 N N . GLU B 1 30 ? 0.852 -17.359 3.924 1 97.75 30 GLU B N 1
ATOM 1648 C CA . GLU B 1 30 ? 1.716 -16.312 3.367 1 97.75 30 GLU B CA 1
ATOM 1649 C C . GLU B 1 30 ? 1.02 -15.562 2.236 1 97.75 30 GLU B C 1
ATOM 1651 O O . GLU B 1 30 ? 1.133 -14.344 2.135 1 97.75 30 GLU B O 1
ATOM 1656 N N . ILE B 1 31 ? 0.292 -16.328 1.439 1 96.25 31 ILE B N 1
ATOM 1657 C CA . ILE B 1 31 ? -0.449 -15.711 0.347 1 96.25 31 ILE B CA 1
ATOM 1658 C C . ILE B 1 31 ? -1.562 -14.828 0.912 1 96.25 31 ILE B C 1
ATOM 1660 O O . ILE B 1 31 ? -1.735 -13.688 0.483 1 96.25 31 ILE B O 1
ATOM 1664 N N . LEU B 1 32 ? -2.246 -15.367 1.863 1 97.25 32 LEU B N 1
ATOM 1665 C CA . LEU B 1 32 ? -3.33 -14.633 2.504 1 97.25 32 LEU B CA 1
ATOM 1666 C C . LEU B 1 32 ? -2.824 -13.328 3.098 1 97.25 32 LEU B C 1
ATOM 1668 O O . LEU B 1 32 ? -3.412 -12.266 2.865 1 97.25 32 LEU B O 1
ATOM 1672 N N . LEU B 1 33 ? -1.742 -13.344 3.826 1 98.06 33 LEU B N 1
ATOM 1673 C CA . LEU B 1 33 ? -1.202 -12.164 4.492 1 98.06 33 LEU B CA 1
ATOM 1674 C C . LEU B 1 33 ? -0.736 -11.133 3.469 1 98.06 33 LEU B C 1
ATOM 1676 O O . LEU B 1 33 ? -0.931 -9.93 3.662 1 98.06 33 LEU B O 1
ATOM 1680 N N . THR B 1 34 ? -0.139 -11.586 2.408 1 96.81 34 THR B N 1
ATOM 1681 C CA . THR B 1 34 ? 0.325 -10.695 1.355 1 96.81 34 THR B CA 1
ATOM 1682 C C . THR B 1 34 ? -0.848 -9.953 0.717 1 96.81 34 THR B C 1
ATOM 1684 O O . THR B 1 34 ? -0.825 -8.727 0.597 1 96.81 34 THR B O 1
ATOM 1687 N N . ARG B 1 35 ? -1.887 -10.656 0.392 1 93.94 35 ARG B N 1
ATOM 1688 C CA . ARG B 1 35 ? -3.059 -10.07 -0.25 1 93.94 35 ARG B CA 1
ATOM 1689 C C . ARG B 1 35 ? -3.822 -9.172 0.718 1 93.94 35 ARG B C 1
ATOM 1691 O O . ARG B 1 35 ? -4.262 -8.086 0.346 1 93.94 35 ARG B O 1
ATOM 1698 N N . LEU B 1 36 ? -3.955 -9.656 1.902 1 96.25 36 LEU B N 1
ATOM 1699 C CA . LEU B 1 36 ? -4.66 -8.883 2.92 1 96.25 36 LEU B CA 1
ATOM 1700 C C . LEU B 1 36 ? -3.934 -7.578 3.211 1 96.25 36 LEU B C 1
ATOM 1702 O O . LEU B 1 36 ? -4.562 -6.52 3.287 1 96.25 36 LEU B O 1
ATOM 1706 N N . SER B 1 37 ? -2.637 -7.648 3.377 1 96.56 37 SER B N 1
ATOM 1707 C CA . SER B 1 37 ? -1.841 -6.449 3.623 1 96.56 37 SER B CA 1
ATOM 1708 C C . SER B 1 37 ? -2.01 -5.43 2.502 1 96.56 37 SER B C 1
ATOM 1710 O O . SER B 1 37 ? -2.229 -4.246 2.76 1 96.56 37 SER B O 1
ATOM 1712 N N . MET B 1 38 ? -1.941 -5.859 1.317 1 93 38 MET B N 1
ATOM 1713 C CA . MET B 1 38 ? -2.088 -4.98 0.161 1 93 38 MET B CA 1
ATOM 1714 C C . MET B 1 38 ? -3.48 -4.363 0.121 1 93 38 MET B C 1
ATOM 1716 O O . MET B 1 38 ? -3.627 -3.174 -0.17 1 93 38 MET B O 1
ATOM 1720 N N . HIS B 1 39 ? -4.441 -5.16 0.411 1 92.88 39 HIS B N 1
ATOM 1721 C CA . HIS B 1 39 ? -5.824 -4.691 0.401 1 92.88 39 HIS B CA 1
ATOM 1722 C C . HIS B 1 39 ? -6.059 -3.645 1.483 1 92.88 39 HIS B C 1
ATOM 1724 O O . HIS B 1 39 ? -6.645 -2.592 1.217 1 92.88 39 HIS B O 1
ATOM 1730 N N . VAL B 1 40 ? -5.609 -3.938 2.666 1 96.12 40 VAL B N 1
ATOM 1731 C CA . VAL B 1 40 ? -5.754 -3.014 3.787 1 96.12 40 VAL B CA 1
ATOM 1732 C C . VAL B 1 40 ? -5.078 -1.687 3.453 1 96.12 40 VAL B C 1
ATOM 1734 O O . VAL B 1 40 ? -5.641 -0.617 3.703 1 96.12 40 VAL B O 1
ATOM 1737 N N . GLN B 1 41 ? -3.932 -1.75 2.887 1 94.62 41 GLN B N 1
ATOM 1738 C CA . GLN B 1 41 ? -3.201 -0.532 2.549 1 94.62 41 GLN B CA 1
ATOM 1739 C C . GLN B 1 41 ? -3.938 0.271 1.479 1 94.62 41 GLN B C 1
ATOM 1741 O O . GLN B 1 41 ? -3.947 1.503 1.519 1 94.62 41 GLN B O 1
ATOM 1746 N N . SER B 1 42 ? -4.469 -0.38 0.524 1 92.44 42 SER B N 1
ATOM 1747 C CA . SER B 1 42 ? -5.25 0.31 -0.499 1 92.44 42 SER B CA 1
ATOM 1748 C C . SER B 1 42 ? -6.438 1.047 0.112 1 92.44 42 SER B C 1
ATOM 1750 O O . SER B 1 42 ? -6.715 2.193 -0.248 1 92.44 42 SER B O 1
ATOM 1752 N N . LYS B 1 43 ? -7.125 0.397 1.025 1 94.19 43 LYS B N 1
ATOM 1753 C CA . LYS B 1 43 ? -8.273 1 1.695 1 94.19 43 LYS B CA 1
ATOM 1754 C C . LYS B 1 43 ? -7.844 2.162 2.586 1 94.19 43 LYS B C 1
ATOM 1756 O O . LYS B 1 43 ? -8.555 3.164 2.693 1 94.19 43 LYS B O 1
ATOM 1761 N N . LEU B 1 44 ? -6.699 2.018 3.238 1 95.62 44 LEU B N 1
ATOM 1762 C CA . LEU B 1 44 ? -6.148 3.084 4.066 1 95.62 44 LEU B CA 1
ATOM 1763 C C . LEU B 1 44 ? -5.824 4.312 3.223 1 95.62 44 LEU B C 1
ATOM 1765 O O . LEU B 1 44 ? -6.207 5.43 3.572 1 95.62 44 LEU B O 1
ATOM 1769 N N . LEU B 1 45 ? -5.195 4.109 2.121 1 92.5 45 LEU B N 1
ATOM 1770 C CA . LEU B 1 45 ? -4.832 5.199 1.22 1 92.5 45 LEU B CA 1
ATOM 1771 C C . LEU B 1 45 ? -6.078 5.871 0.652 1 92.5 45 LEU B C 1
ATOM 1773 O O . LEU B 1 45 ? -6.137 7.098 0.551 1 92.5 45 LEU B O 1
ATOM 1777 N N . GLU B 1 46 ? -7.004 5.074 0.279 1 91.62 46 GLU B N 1
ATOM 1778 C CA . GLU B 1 46 ? -8.266 5.609 -0.219 1 91.62 46 GLU B CA 1
ATOM 1779 C C . GLU B 1 46 ? -8.938 6.5 0.824 1 91.62 46 GLU B C 1
ATOM 1781 O O . GLU B 1 46 ? -9.422 7.586 0.5 1 91.62 46 GLU B O 1
ATOM 1786 N N . SER B 1 47 ? -8.969 5.98 2.02 1 92.31 47 SER B N 1
ATOM 1787 C CA . SER B 1 47 ? -9.555 6.762 3.105 1 92.31 47 SER B CA 1
ATOM 1788 C C . SER B 1 47 ? -8.812 8.078 3.299 1 92.31 47 SER B C 1
ATOM 1790 O O . SER B 1 47 ? -9.438 9.133 3.439 1 92.31 47 SER B O 1
ATOM 1792 N N . ARG B 1 48 ? -7.496 8.023 3.26 1 91.19 48 ARG B N 1
ATOM 1793 C CA . ARG B 1 48 ? -6.672 9.219 3.387 1 91.19 48 ARG B CA 1
ATOM 1794 C C . ARG B 1 48 ? -6.953 10.203 2.256 1 91.19 48 ARG B C 1
ATOM 1796 O O . ARG B 1 48 ? -7.172 11.391 2.498 1 91.19 48 ARG B O 1
ATOM 1803 N N . ASN B 1 49 ? -7.023 9.734 1.09 1 91.44 49 ASN B N 1
ATOM 1804 C CA . ASN B 1 49 ? -7.223 10.586 -0.074 1 91.44 49 ASN B CA 1
ATOM 1805 C C . ASN B 1 49 ? -8.625 11.195 -0.09 1 91.44 49 ASN B C 1
ATOM 1807 O O . ASN B 1 49 ? -8.812 12.328 -0.537 1 91.44 49 ASN B O 1
ATOM 1811 N N . ASN B 1 50 ? -9.547 10.406 0.332 1 90 50 ASN B N 1
ATOM 1812 C CA . ASN B 1 50 ? -10.898 10.93 0.414 1 90 50 ASN B CA 1
ATOM 1813 C C . ASN B 1 50 ? -10.977 12.133 1.349 1 90 50 ASN B C 1
ATOM 1815 O O . ASN B 1 50 ? -11.641 13.125 1.039 1 90 50 ASN B O 1
ATOM 1819 N N . MET B 1 51 ? -10.289 12.039 2.379 1 87.5 51 MET B N 1
ATOM 1820 C CA . MET B 1 51 ? -10.258 13.141 3.338 1 87.5 51 MET B CA 1
ATOM 1821 C C . MET B 1 51 ? -9.516 14.344 2.762 1 87.5 51 MET B C 1
ATOM 1823 O O . MET B 1 51 ? -9.945 15.492 2.941 1 87.5 51 MET B O 1
ATOM 1827 N N . LEU B 1 52 ? -8.422 14.141 2.012 1 92 52 LEU B N 1
ATOM 1828 C CA . LEU B 1 52 ? -7.57 15.203 1.486 1 92 52 LEU B CA 1
ATOM 1829 C C . LEU B 1 52 ? -8.195 15.844 0.252 1 92 52 LEU B C 1
ATOM 1831 O O . LEU B 1 52 ? -8.016 17.047 0.01 1 92 52 LEU B O 1
ATOM 1835 N N . LYS B 1 53 ? -9 15.016 -0.421 1 89.62 53 LYS B N 1
ATOM 1836 C CA . LYS B 1 53 ? -9.633 15.484 -1.647 1 89.62 53 LYS B CA 1
ATOM 1837 C C . LYS B 1 53 ? -10.562 16.672 -1.367 1 89.62 53 LYS B C 1
ATOM 1839 O O . LYS B 1 53 ? -10.633 17.609 -2.156 1 89.62 53 LYS B O 1
ATOM 1844 N N . SER B 1 54 ? -11.242 16.594 -0.324 1 84.94 54 SER B N 1
ATOM 1845 C CA . SER B 1 54 ? -12.156 17.672 0.049 1 84.94 54 SER B CA 1
ATOM 1846 C C . SER B 1 54 ? -11.406 18.984 0.247 1 84.94 54 SER B C 1
ATOM 1848 O O . SER B 1 54 ? -12 20.062 0.175 1 84.94 54 SER B O 1
ATOM 1850 N N . GLN B 1 55 ? -10.109 18.922 0.414 1 86 55 GLN B N 1
ATOM 1851 C CA . GLN B 1 55 ? -9.289 20.109 0.628 1 86 55 GLN B CA 1
ATOM 1852 C C . GLN B 1 55 ? -8.469 20.438 -0.612 1 86 55 GLN B C 1
ATOM 1854 O O . GLN B 1 55 ? -7.613 21.328 -0.577 1 86 55 GLN B O 1
ATOM 1859 N N . GLY B 1 56 ? -8.656 19.656 -1.636 1 87.12 56 GLY B N 1
ATOM 1860 C CA . GLY B 1 56 ? -8.062 19.969 -2.924 1 87.12 56 GLY B CA 1
ATOM 1861 C C . GLY B 1 56 ? -6.668 19.391 -3.092 1 87.12 56 GLY B C 1
ATOM 1862 O O . GLY B 1 56 ? -5.887 19.875 -3.914 1 87.12 56 GLY B O 1
ATOM 1863 N N . ILE B 1 57 ? -6.246 18.484 -2.27 1 92.5 57 ILE B N 1
ATOM 1864 C CA . ILE B 1 57 ? -4.926 17.875 -2.381 1 92.5 57 ILE B CA 1
ATOM 1865 C C . ILE B 1 57 ? -5.039 16.359 -2.225 1 92.5 57 ILE B C 1
ATOM 1867 O O . ILE B 1 57 ? -6.121 15.844 -1.943 1 92.5 57 ILE B O 1
ATOM 1871 N N . ASN B 1 58 ? -4.012 15.625 -2.545 1 92.5 58 ASN B N 1
ATOM 1872 C CA . ASN B 1 58 ? -3.916 14.188 -2.311 1 92.5 58 ASN B CA 1
ATOM 1873 C C . ASN B 1 58 ? -2.762 13.852 -1.373 1 92.5 58 ASN B C 1
ATOM 1875 O O . ASN B 1 58 ? -2.07 14.742 -0.882 1 92.5 58 ASN B O 1
ATOM 1879 N N . GLU B 1 59 ? -2.629 12.609 -1.132 1 92.19 59 GLU B N 1
ATOM 1880 C CA . GLU B 1 59 ? -1.646 12.141 -0.16 1 92.19 59 GLU B CA 1
ATOM 1881 C C . GLU B 1 59 ? -0.233 12.555 -0.558 1 92.19 59 GLU B C 1
ATOM 1883 O O . GLU B 1 59 ? 0.561 12.969 0.291 1 92.19 59 GLU B O 1
ATOM 1888 N N . THR B 1 60 ? 0.078 12.57 -1.785 1 91 60 THR B N 1
ATOM 1889 C CA . THR B 1 60 ? 1.42 12.891 -2.262 1 91 60 THR B CA 1
ATOM 1890 C C . THR B 1 60 ? 1.734 14.367 -2.051 1 91 60 THR B C 1
ATOM 1892 O O . THR B 1 60 ? 2.805 14.711 -1.544 1 91 60 THR B O 1
ATOM 1895 N N . LEU B 1 61 ? 0.853 15.234 -2.451 1 92.5 61 LEU B N 1
ATOM 1896 C CA . LEU B 1 61 ? 1.007 16.672 -2.254 1 92.5 61 LEU B CA 1
ATOM 1897 C C . LEU B 1 61 ? 1.077 17.016 -0.769 1 92.5 61 LEU B C 1
ATOM 1899 O O . LEU B 1 61 ? 1.897 17.828 -0.354 1 92.5 61 LEU B O 1
ATOM 1903 N N . PHE B 1 62 ? 0.234 16.328 -0.045 1 93.88 62 PHE B N 1
ATOM 1904 C CA . PHE B 1 62 ? 0.22 16.531 1.4 1 93.88 62 PHE B CA 1
ATOM 1905 C C . PHE B 1 62 ? 1.573 16.172 2.008 1 93.88 62 PHE B C 1
ATOM 1907 O O . PHE B 1 62 ? 2.127 16.953 2.791 1 93.88 62 PHE B O 1
ATOM 1914 N N . MET B 1 63 ? 2.123 15.07 1.653 1 91.88 63 MET B N 1
ATOM 1915 C CA . MET B 1 63 ? 3.404 14.617 2.189 1 91.88 63 MET B CA 1
ATOM 1916 C C . MET B 1 63 ? 4.527 15.57 1.795 1 91.88 63 MET B C 1
ATOM 1918 O O . MET B 1 63 ? 5.426 15.844 2.592 1 91.88 63 MET B O 1
ATOM 1922 N N . ALA B 1 64 ? 4.5 16.062 0.638 1 92.88 64 ALA B N 1
ATOM 1923 C CA . ALA B 1 64 ? 5.508 17.016 0.19 1 92.88 64 ALA B CA 1
ATOM 1924 C C . ALA B 1 64 ? 5.484 18.281 1.055 1 92.88 64 ALA B C 1
ATOM 1926 O O . ALA B 1 64 ? 6.539 18.766 1.478 1 92.88 64 ALA B O 1
ATOM 1927 N N . LEU B 1 65 ? 4.32 18.781 1.321 1 93.69 65 LEU B N 1
ATOM 1928 C CA . LEU B 1 65 ? 4.176 19.953 2.164 1 93.69 65 LEU B CA 1
ATOM 1929 C C . LEU B 1 65 ? 4.672 19.672 3.58 1 93.69 65 LEU B C 1
ATOM 1931 O O . LEU B 1 65 ? 5.344 20.516 4.184 1 93.69 65 LEU B O 1
ATOM 1935 N N . MET B 1 66 ? 4.32 18.5 4.031 1 92.69 66 MET B N 1
ATOM 1936 C CA . MET B 1 66 ? 4.719 18.109 5.379 1 92.69 66 MET B CA 1
ATOM 1937 C C . MET B 1 66 ? 6.238 18.047 5.504 1 92.69 66 MET B C 1
ATOM 1939 O O . MET B 1 66 ? 6.805 18.5 6.496 1 92.69 66 MET B O 1
ATOM 1943 N N . ILE B 1 67 ? 6.832 17.453 4.539 1 90.75 67 ILE B N 1
ATOM 1944 C CA . ILE B 1 67 ? 8.289 17.359 4.523 1 90.75 67 ILE B CA 1
ATOM 1945 C C . ILE B 1 67 ? 8.906 18.75 4.516 1 90.75 67 ILE B C 1
ATOM 1947 O O . ILE B 1 67 ? 9.828 19.031 5.285 1 90.75 67 ILE B O 1
ATOM 1951 N N . LEU B 1 68 ? 8.367 19.656 3.734 1 91.38 68 LEU B N 1
ATOM 1952 C CA . LEU B 1 68 ? 8.867 21.016 3.654 1 91.38 68 LEU B CA 1
ATOM 1953 C C . LEU B 1 68 ? 8.703 21.734 4.988 1 91.38 68 LEU B C 1
ATOM 1955 O O . LEU B 1 68 ? 9.602 22.469 5.422 1 91.38 68 LEU B O 1
ATOM 1959 N N . ASP B 1 69 ? 7.594 21.5 5.539 1 91.75 69 ASP B N 1
ATOM 1960 C CA . ASP B 1 69 ? 7.27 22.188 6.785 1 91.75 69 ASP B CA 1
ATOM 1961 C C . ASP B 1 69 ? 8.172 21.719 7.926 1 91.75 69 ASP B C 1
ATOM 1963 O O . ASP B 1 69 ? 8.367 22.438 8.906 1 91.75 69 ASP B O 1
ATOM 1967 N N . THR B 1 70 ? 8.727 20.547 7.816 1 87.75 70 THR B N 1
ATOM 1968 C CA . THR B 1 70 ? 9.484 19.938 8.898 1 87.75 70 THR B CA 1
ATOM 1969 C C . THR B 1 70 ? 10.977 20.234 8.75 1 87.75 70 THR B C 1
ATOM 1971 O O . THR B 1 70 ? 11.727 20.156 9.727 1 87.75 70 THR B O 1
ATOM 1974 N N . THR B 1 71 ? 11.375 20.469 7.531 1 84.94 71 THR B N 1
ATOM 1975 C CA . THR B 1 71 ? 12.797 20.719 7.289 1 84.94 71 THR B CA 1
ATOM 1976 C C . THR B 1 71 ? 13.219 22.031 7.914 1 84.94 71 THR B C 1
ATOM 1978 O O . THR B 1 71 ? 12.391 22.922 8.148 1 84.94 71 THR B O 1
ATOM 1981 N N . GLU B 1 72 ? 14.555 22 8.055 1 81.12 72 GLU B N 1
ATOM 1982 C CA . GLU B 1 72 ? 15.117 23.25 8.562 1 81.12 72 GLU B CA 1
ATOM 1983 C C . GLU B 1 72 ? 14.875 24.406 7.594 1 81.12 72 GLU B C 1
ATOM 1985 O O . GLU B 1 72 ? 15.055 24.25 6.383 1 81.12 72 GLU B O 1
ATOM 1990 N N . ASN B 1 73 ? 14.43 25.547 8.047 1 82.69 73 ASN B N 1
ATOM 1991 C CA . ASN B 1 73 ? 14.195 26.766 7.285 1 82.69 73 ASN B CA 1
ATOM 1992 C C . ASN B 1 73 ? 13.031 26.609 6.305 1 82.69 73 ASN B C 1
ATOM 1994 O O . ASN B 1 73 ? 12.844 27.438 5.418 1 82.69 73 ASN B O 1
ATOM 1998 N N . ARG B 1 74 ? 12.414 25.375 6.348 1 88.5 74 ARG B N 1
ATOM 1999 C CA . ARG B 1 74 ? 11.25 25.078 5.523 1 88.5 74 ARG B CA 1
ATOM 2000 C C . ARG B 1 74 ? 11.602 25.109 4.043 1 88.5 74 ARG B C 1
ATOM 2002 O O . ARG B 1 74 ? 10.859 25.672 3.234 1 88.5 74 ARG B O 1
ATOM 2009 N N . SER B 1 75 ? 12.828 24.672 3.785 1 88.06 75 SER B N 1
ATOM 2010 C CA . SER B 1 75 ? 13.352 24.625 2.424 1 88.06 75 SER B CA 1
ATOM 2011 C C . SER B 1 75 ? 14.023 23.281 2.145 1 88.06 75 SER B C 1
ATOM 2013 O O . SER B 1 75 ? 14.547 22.641 3.059 1 88.06 75 SER B O 1
ATOM 2015 N N . ILE B 1 76 ? 13.875 22.828 0.911 1 89.25 76 ILE B N 1
ATOM 2016 C CA . ILE B 1 76 ? 14.461 21.547 0.527 1 89.25 76 ILE B CA 1
ATOM 2017 C C . ILE B 1 76 ? 14.836 21.578 -0.954 1 89.25 76 ILE B C 1
ATOM 2019 O O . ILE B 1 76 ? 14.219 22.297 -1.741 1 89.25 76 ILE B O 1
ATOM 2023 N N . GLN B 1 77 ? 15.859 20.828 -1.241 1 88.75 77 GLN B N 1
ATOM 2024 C CA . GLN B 1 77 ? 16.188 20.672 -2.654 1 88.75 77 GLN B CA 1
ATOM 2025 C C . GLN B 1 77 ? 15.25 19.672 -3.33 1 88.75 77 GLN B C 1
ATOM 2027 O O . GLN B 1 77 ? 14.828 18.688 -2.713 1 88.75 77 GLN B O 1
ATOM 2032 N N . PRO B 1 78 ? 14.992 19.953 -4.605 1 88.19 78 PRO B N 1
ATOM 2033 C CA . PRO B 1 78 ? 14.133 19 -5.332 1 88.19 78 PRO B CA 1
ATOM 2034 C C . PRO B 1 78 ? 14.633 17.562 -5.246 1 88.19 78 PRO B C 1
ATOM 2036 O O . PRO B 1 78 ? 13.836 16.641 -5.102 1 88.19 78 PRO B O 1
ATOM 2039 N N . SER B 1 79 ? 15.867 17.391 -5.266 1 86.94 79 SER B N 1
ATOM 2040 C CA . SER B 1 79 ? 16.438 16.047 -5.188 1 86.94 79 SER B CA 1
ATOM 2041 C C . SER B 1 79 ? 16.188 15.414 -3.818 1 86.94 79 SER B C 1
ATOM 2043 O O . SER B 1 79 ? 15.914 14.219 -3.719 1 86.94 79 SER B O 1
ATOM 2045 N N . GLU B 1 80 ? 16.234 16.172 -2.834 1 85.75 80 GLU B N 1
ATOM 2046 C CA . GLU B 1 80 ? 15.961 15.703 -1.476 1 85.75 80 GLU B CA 1
ATOM 2047 C C . GLU B 1 80 ? 14.484 15.383 -1.28 1 85.75 80 GLU B C 1
ATOM 2049 O O . GLU B 1 80 ? 14.133 14.438 -0.569 1 85.75 80 GLU B O 1
ATOM 2054 N N . LEU B 1 81 ? 13.695 16.203 -1.848 1 87.81 81 LEU B N 1
ATOM 2055 C CA . LEU B 1 81 ? 12.258 15.938 -1.792 1 87.81 81 LEU B CA 1
ATOM 2056 C C . LEU B 1 81 ? 11.922 14.617 -2.467 1 87.81 81 LEU B C 1
ATOM 2058 O O . LEU B 1 81 ? 11.148 13.82 -1.931 1 87.81 81 LEU B O 1
ATOM 2062 N N . SER B 1 82 ? 12.508 14.383 -3.611 1 87.62 82 SER B N 1
ATOM 2063 C CA . SER B 1 82 ? 12.336 13.125 -4.328 1 87.62 82 SER B CA 1
ATOM 2064 C C . SER B 1 82 ? 12.742 11.938 -3.463 1 87.62 82 SER B C 1
ATOM 2066 O O . SER B 1 82 ? 12 10.953 -3.363 1 87.62 82 SER B O 1
ATOM 2068 N N . ALA B 1 83 ? 13.82 12.062 -2.799 1 82.94 83 ALA B N 1
ATOM 2069 C CA . ALA B 1 83 ? 14.336 11 -1.941 1 82.94 83 ALA B CA 1
ATOM 2070 C C . ALA B 1 83 ? 13.43 10.773 -0.739 1 82.94 83 ALA B C 1
ATOM 2072 O O . ALA B 1 83 ? 13.133 9.625 -0.382 1 82.94 83 ALA B O 1
ATOM 2073 N N . ALA B 1 84 ? 12.961 11.836 -0.2 1 81 84 ALA B N 1
ATOM 2074 C CA . ALA B 1 84 ? 12.102 11.758 0.98 1 81 84 ALA B CA 1
ATOM 2075 C C . ALA B 1 84 ? 10.758 11.125 0.639 1 81 84 ALA B C 1
ATOM 2077 O O . ALA B 1 84 ? 10.188 10.391 1.445 1 81 84 ALA B O 1
ATOM 2078 N N . LEU B 1 85 ? 10.258 11.391 -0.499 1 83.12 85 LEU B N 1
ATOM 2079 C CA . LEU B 1 85 ? 8.969 10.875 -0.934 1 83.12 85 LEU B CA 1
ATOM 2080 C C . LEU B 1 85 ? 9.109 9.477 -1.518 1 83.12 85 LEU B C 1
ATOM 2082 O O . LEU B 1 85 ? 8.117 8.758 -1.675 1 83.12 85 LEU B O 1
ATOM 2086 N N . GLY B 1 86 ? 10.305 9.109 -1.746 1 78.12 86 GLY B N 1
ATOM 2087 C CA . GLY B 1 86 ? 10.5 7.855 -2.461 1 78.12 86 GLY B CA 1
ATOM 2088 C C . GLY B 1 86 ? 9.922 7.871 -3.863 1 78.12 86 GLY B C 1
ATOM 2089 O O . GLY B 1 86 ? 9.336 6.887 -4.309 1 78.12 86 GLY B O 1
ATOM 2090 N N . SER B 1 87 ? 9.961 8.961 -4.539 1 82.94 87 SER B N 1
ATOM 2091 C CA . SER B 1 87 ? 9.414 9.148 -5.879 1 82.94 87 SER B CA 1
ATOM 2092 C C . SER B 1 87 ? 10.508 9.453 -6.891 1 82.94 87 SER B C 1
ATOM 2094 O O . SER B 1 87 ? 11.648 9.734 -6.516 1 82.94 87 SER B O 1
ATOM 2096 N N . SER B 1 88 ? 10.18 9.359 -8.102 1 84.81 88 SER B N 1
ATOM 2097 C CA . SER B 1 88 ? 11.109 9.727 -9.164 1 84.81 88 SER B CA 1
ATOM 2098 C C . SER B 1 88 ? 11.312 11.242 -9.219 1 84.81 88 SER B C 1
ATOM 2100 O O . SER B 1 88 ? 10.492 12 -8.711 1 84.81 88 SER B O 1
ATOM 2102 N N . ARG B 1 89 ? 12.43 11.648 -9.891 1 85.88 89 ARG B N 1
ATOM 2103 C CA . ARG B 1 89 ? 12.711 13.07 -10.078 1 85.88 89 ARG B CA 1
ATOM 2104 C C . ARG B 1 89 ? 11.609 13.742 -10.898 1 85.88 89 ARG B C 1
ATOM 2106 O O . ARG B 1 89 ? 11.195 14.859 -10.586 1 85.88 89 ARG B O 1
ATOM 2113 N N . THR B 1 90 ? 11.18 13.023 -11.867 1 90.56 90 THR B N 1
ATOM 2114 C CA . THR B 1 90 ? 10.125 13.531 -12.734 1 90.56 90 THR B CA 1
ATOM 2115 C C . THR B 1 90 ? 8.844 13.781 -11.938 1 90.56 90 THR B C 1
ATOM 2117 O O . THR B 1 90 ? 8.227 14.844 -12.07 1 90.56 90 THR B O 1
ATOM 2120 N N . ASN B 1 91 ? 8.539 12.852 -11.078 1 90.5 91 ASN B N 1
ATOM 2121 C CA . ASN B 1 91 ? 7.344 13 -10.25 1 90.5 91 ASN B CA 1
ATOM 2122 C C . ASN B 1 91 ? 7.504 14.125 -9.227 1 90.5 91 ASN B C 1
ATOM 2124 O O . ASN B 1 91 ? 6.562 14.875 -8.977 1 90.5 91 ASN B O 1
ATOM 2128 N N . ALA B 1 92 ? 8.695 14.188 -8.656 1 90.25 92 ALA B N 1
ATOM 2129 C CA . ALA B 1 92 ? 8.977 15.258 -7.699 1 90.25 92 ALA B CA 1
ATOM 2130 C C . ALA B 1 92 ? 8.797 16.625 -8.336 1 90.25 92 ALA B C 1
ATOM 2132 O O . ALA B 1 92 ? 8.289 17.562 -7.703 1 90.25 92 ALA B O 1
ATOM 2133 N N . THR B 1 93 ? 9.219 16.766 -9.578 1 92.19 93 THR B N 1
ATOM 2134 C CA . THR B 1 93 ? 9.062 18.016 -10.312 1 92.19 93 THR B CA 1
ATOM 2135 C C . THR B 1 93 ? 7.586 18.344 -10.516 1 92.19 93 THR B C 1
ATOM 2137 O O . THR B 1 93 ? 7.164 19.484 -10.305 1 92.19 93 THR B O 1
ATOM 2140 N N . ARG B 1 94 ? 6.891 17.359 -10.852 1 94.38 94 ARG B N 1
ATOM 2141 C CA . ARG B 1 94 ? 5.457 17.531 -11.047 1 94.38 94 ARG B CA 1
ATOM 2142 C C . ARG B 1 94 ? 4.781 17.969 -9.75 1 94.38 94 ARG B C 1
ATOM 2144 O O . ARG B 1 94 ? 3.922 18.859 -9.758 1 94.38 94 ARG B O 1
ATOM 2151 N N . ILE B 1 95 ? 5.133 17.375 -8.656 1 94.38 95 ILE B N 1
ATOM 2152 C CA . ILE B 1 95 ? 4.605 17.703 -7.34 1 94.38 95 ILE B CA 1
ATOM 2153 C C . ILE B 1 95 ? 4.93 19.156 -7.008 1 94.38 95 ILE B C 1
ATOM 2155 O O . ILE B 1 95 ? 4.051 19.906 -6.586 1 94.38 95 ILE B O 1
ATOM 2159 N N . ALA B 1 96 ? 6.18 19.531 -7.242 1 93.69 96 ALA B N 1
ATOM 2160 C CA . ALA B 1 96 ? 6.605 20.906 -6.984 1 93.69 96 ALA B CA 1
ATOM 2161 C C . ALA B 1 96 ? 5.816 21.891 -7.84 1 93.69 96 ALA B C 1
ATOM 2163 O O . ALA B 1 96 ? 5.395 22.938 -7.355 1 93.69 96 ALA B O 1
ATOM 2164 N N . ASP B 1 97 ? 5.637 21.562 -9.062 1 95.75 97 ASP B N 1
ATOM 2165 C CA . ASP B 1 97 ? 4.875 22.406 -9.969 1 95.75 97 ASP B CA 1
ATOM 2166 C C . ASP B 1 97 ? 3.457 22.625 -9.453 1 95.75 97 ASP B C 1
ATOM 2168 O O . ASP B 1 97 ? 2.959 23.766 -9.461 1 95.75 97 ASP B O 1
ATOM 2172 N N . GLU B 1 98 ? 2.836 21.594 -8.992 1 95.81 98 GLU B N 1
ATOM 2173 C CA . GLU B 1 98 ? 1.465 21.672 -8.5 1 95.81 98 GLU B CA 1
ATOM 2174 C C . GLU B 1 98 ? 1.378 22.516 -7.23 1 95.81 98 GLU B C 1
ATOM 2176 O O . GLU B 1 98 ? 0.47 23.344 -7.086 1 95.81 98 GLU B O 1
ATOM 2181 N N . LEU B 1 99 ? 2.297 22.328 -6.344 1 96.19 99 LEU B N 1
ATOM 2182 C CA . LEU B 1 99 ? 2.314 23.094 -5.094 1 96.19 99 LEU B CA 1
ATOM 2183 C C . LEU B 1 99 ? 2.598 24.562 -5.348 1 96.19 99 LEU B C 1
ATOM 2185 O O . LEU B 1 99 ? 2.023 25.438 -4.691 1 96.19 99 LEU B O 1
ATOM 2189 N N . GLU B 1 100 ? 3.469 24.797 -6.297 1 96.56 100 GLU B N 1
ATOM 2190 C CA . GLU B 1 100 ? 3.779 26.172 -6.664 1 96.56 100 GLU B CA 1
ATOM 2191 C C . GLU B 1 100 ? 2.582 26.859 -7.324 1 96.56 100 GLU B C 1
ATOM 2193 O O . GLU B 1 100 ? 2.305 28.031 -7.062 1 96.56 100 GLU B O 1
ATOM 2198 N N . LYS B 1 101 ? 1.967 26.141 -8.148 1 96.56 101 LYS B N 1
ATOM 2199 C CA . LYS B 1 101 ? 0.768 26.641 -8.805 1 96.56 101 LYS B CA 1
ATOM 2200 C C . LYS B 1 101 ? -0.283 27.062 -7.785 1 96.56 101 LYS B C 1
ATOM 2202 O O . LYS B 1 101 ? -0.985 28.062 -7.984 1 96.56 101 LYS B O 1
ATOM 2207 N N . GLN B 1 102 ? -0.432 26.391 -6.645 1 95.44 102 GLN B N 1
ATOM 2208 C CA . GLN B 1 102 ? -1.392 26.688 -5.586 1 95.44 102 GLN B CA 1
ATOM 2209 C C . GLN B 1 102 ? -0.875 27.781 -4.66 1 95.44 102 GLN B C 1
ATOM 2211 O O . GLN B 1 102 ? -1.597 28.25 -3.775 1 95.44 102 GLN B O 1
ATOM 2216 N N . GLY B 1 103 ? 0.434 28.109 -4.875 1 96.62 103 GLY B N 1
ATOM 2217 C CA . GLY B 1 103 ? 1.041 29.156 -4.074 1 96.62 103 GLY B CA 1
ATOM 2218 C C . GLY B 1 103 ? 1.544 28.672 -2.73 1 96.62 103 GLY B C 1
ATOM 2219 O O . GLY B 1 103 ? 1.832 29.469 -1.841 1 96.62 103 GLY B O 1
ATOM 2220 N N . TRP B 1 104 ? 1.659 27.375 -2.539 1 97.06 104 TRP B N 1
ATOM 2221 C CA . TRP B 1 104 ? 2.012 26.812 -1.237 1 97.06 104 TRP B CA 1
ATOM 2222 C C . TRP B 1 104 ? 3.523 26.688 -1.092 1 97.06 104 TRP B C 1
ATOM 2224 O O . TRP B 1 104 ? 4.035 26.516 0.019 1 97.06 104 TRP B O 1
ATOM 2234 N N . ILE B 1 105 ? 4.207 26.672 -2.275 1 97 105 ILE B N 1
ATOM 2235 C CA . ILE B 1 105 ? 5.664 26.703 -2.248 1 97 105 ILE B CA 1
ATOM 2236 C C . ILE B 1 105 ? 6.188 27.688 -3.291 1 97 105 ILE B C 1
ATOM 2238 O O . ILE B 1 105 ? 5.438 28.125 -4.164 1 97 105 ILE B O 1
ATOM 2242 N N . GLU B 1 106 ? 7.465 28.047 -3.139 1 95.94 106 GLU B N 1
ATOM 2243 C CA . GLU B 1 106 ? 8.164 28.891 -4.098 1 95.94 106 GLU B CA 1
ATOM 2244 C C . GLU B 1 106 ? 9.586 28.391 -4.344 1 95.94 106 GLU B C 1
ATOM 2246 O O . GLU B 1 106 ? 10.219 27.844 -3.436 1 95.94 106 GLU B O 1
ATOM 2251 N N . ARG B 1 107 ? 9.977 28.531 -5.582 1 93.31 107 ARG B N 1
ATOM 2252 C CA . ARG B 1 107 ? 11.344 28.188 -5.938 1 93.31 107 ARG B CA 1
ATOM 2253 C C . ARG B 1 107 ? 12.273 29.391 -5.801 1 93.31 107 ARG B C 1
ATOM 2255 O O . ARG B 1 107 ? 11.945 30.484 -6.27 1 93.31 107 ARG B O 1
ATOM 2262 N N . ARG B 1 108 ? 13.336 29.109 -5.043 1 89.88 108 ARG B N 1
ATOM 2263 C CA . ARG B 1 108 ? 14.32 30.172 -4.891 1 89.88 108 ARG B CA 1
ATOM 2264 C C . ARG B 1 108 ? 15.727 29.656 -5.148 1 89.88 108 ARG B C 1
ATOM 2266 O O . ARG B 1 108 ? 16.062 28.531 -4.773 1 89.88 108 ARG B O 1
ATOM 2273 N N . GLU B 1 109 ? 16.5 30.5 -5.852 1 82.56 109 GLU B N 1
ATOM 2274 C CA . GLU B 1 109 ? 17.891 30.141 -6.074 1 82.56 109 GLU B CA 1
ATOM 2275 C C . GLU B 1 109 ? 18.688 30.219 -4.777 1 82.56 109 GLU B C 1
ATOM 2277 O O . GLU B 1 109 ? 18.406 31.047 -3.914 1 82.56 109 GLU B O 1
ATOM 2282 N N . SER B 1 110 ? 19.5 29.141 -4.664 1 72.75 110 SER B N 1
ATOM 2283 C CA . SER B 1 110 ? 20.359 29.156 -3.488 1 72.75 110 SER B CA 1
ATOM 2284 C C . SER B 1 110 ? 21.438 30.234 -3.607 1 72.75 110 SER B C 1
ATOM 2286 O O . SER B 1 110 ? 21.922 30.516 -4.707 1 72.75 110 SER B O 1
ATOM 2288 N N . HIS B 1 111 ? 21.578 30.875 -2.494 1 65.75 111 HIS B N 1
ATOM 2289 C CA . HIS B 1 111 ? 22.594 31.906 -2.447 1 65.75 111 HIS B CA 1
ATOM 2290 C C . HIS B 1 111 ? 23.984 31.344 -2.76 1 65.75 111 HIS B C 1
ATOM 2292 O O . HIS B 1 111 ? 24.797 32 -3.4 1 65.75 111 HIS B O 1
ATOM 2298 N N . ASN B 1 112 ? 24.234 30.188 -2.312 1 62.94 112 ASN B N 1
ATOM 2299 C CA . ASN B 1 112 ? 25.578 29.609 -2.406 1 62.94 112 ASN B CA 1
ATOM 2300 C C . ASN B 1 112 ? 25.828 29 -3.783 1 62.94 112 ASN B C 1
ATOM 2302 O O . ASN B 1 112 ? 26.969 28.859 -4.211 1 62.94 112 ASN B O 1
ATOM 2306 N N . ASP B 1 113 ? 24.828 28.469 -4.348 1 61.97 113 ASP B N 1
ATOM 2307 C CA . ASP B 1 113 ? 24.938 27.859 -5.672 1 61.97 113 ASP B CA 1
ATOM 2308 C C . ASP B 1 113 ? 23.734 28.219 -6.543 1 61.97 113 ASP B C 1
ATOM 2310 O O . ASP B 1 113 ? 22.688 27.578 -6.445 1 61.97 113 ASP B O 1
ATOM 2314 N N . ARG B 1 114 ? 23.922 29.312 -7.328 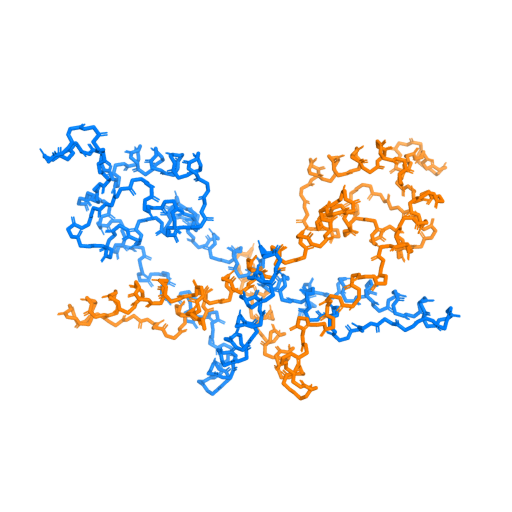1 60.47 114 ARG B N 1
ATOM 2315 C CA . ARG B 1 114 ? 22.844 29.844 -8.172 1 60.47 114 ARG B CA 1
ATOM 2316 C C . ARG B 1 114 ? 22.219 28.734 -9.023 1 60.47 114 ARG B C 1
ATOM 2318 O O . ARG B 1 114 ? 21.125 28.922 -9.57 1 60.47 114 ARG B O 1
ATOM 2325 N N . ARG B 1 115 ? 23 27.625 -9.133 1 58.66 115 ARG B N 1
ATOM 2326 C CA . ARG B 1 115 ? 22.531 26.547 -10.008 1 58.66 115 ARG B CA 1
ATOM 2327 C C . ARG B 1 115 ? 21.609 25.594 -9.258 1 58.66 115 ARG B C 1
ATOM 2329 O O . ARG B 1 115 ? 20.953 24.75 -9.867 1 58.66 115 ARG B O 1
ATOM 2336 N N . CYS B 1 116 ? 21.625 25.969 -7.871 1 71.56 116 CYS B N 1
ATOM 2337 C CA . CYS B 1 116 ? 20.812 25.016 -7.133 1 71.56 116 CYS B CA 1
ATOM 2338 C C . CYS B 1 116 ? 19.516 25.641 -6.664 1 71.56 116 CYS B C 1
ATOM 2340 O O . CYS B 1 116 ? 19.531 26.703 -6.027 1 71.56 116 CYS B O 1
ATOM 2342 N N . LEU B 1 117 ? 18.422 25.219 -7.156 1 85.5 117 LEU B N 1
ATOM 2343 C CA . LEU B 1 117 ? 17.094 25.688 -6.785 1 85.5 117 LEU B CA 1
ATOM 2344 C C . LEU B 1 117 ? 16.594 24.969 -5.535 1 85.5 117 LEU B C 1
ATOM 2346 O O . LEU B 1 117 ? 16.812 23.781 -5.371 1 85.5 117 LEU B O 1
ATOM 2350 N N . HIS B 1 118 ? 16.109 25.875 -4.605 1 91.62 118 HIS B N 1
ATOM 2351 C CA . HIS B 1 118 ? 15.469 25.312 -3.416 1 91.62 118 HIS B CA 1
ATOM 2352 C C . HIS B 1 118 ? 13.969 25.594 -3.408 1 91.62 118 HIS B C 1
ATOM 2354 O O . HIS B 1 118 ? 13.531 26.641 -3.9 1 91.62 118 HIS B O 1
ATOM 2360 N N . LEU B 1 119 ? 13.242 24.625 -2.875 1 94.06 119 LEU B N 1
ATOM 2361 C CA . LEU B 1 119 ? 11.812 24.781 -2.637 1 94.06 119 LEU B CA 1
ATOM 2362 C C . LEU B 1 119 ? 11.547 25.312 -1.231 1 94.06 119 LEU B C 1
ATOM 2364 O O . LEU B 1 119 ? 12.07 24.766 -0.253 1 94.06 119 LEU B O 1
ATOM 2368 N N . HIS B 1 120 ? 10.797 26.391 -1.203 1 94.75 120 HIS B N 1
ATOM 2369 C CA . HIS B 1 120 ? 10.484 27.016 0.081 1 94.75 120 HIS B CA 1
ATOM 2370 C C . HIS B 1 120 ? 8.977 26.984 0.347 1 94.75 120 HIS B C 1
ATOM 2372 O O . HIS B 1 120 ? 8.18 27.281 -0.545 1 94.75 120 HIS B O 1
ATOM 2378 N N . LEU B 1 121 ? 8.633 26.578 1.596 1 95.75 121 LEU B N 1
ATOM 2379 C CA . LEU B 1 121 ? 7.242 26.688 2.021 1 95.75 121 LEU B CA 1
ATOM 2380 C C . LEU B 1 121 ? 6.848 28.156 2.205 1 95.75 121 LEU B C 1
ATOM 2382 O O . LEU B 1 121 ? 7.578 28.922 2.828 1 95.75 121 LEU B O 1
ATOM 2386 N N . THR B 1 122 ? 5.719 28.531 1.605 1 96.56 122 THR B N 1
ATOM 2387 C CA . THR B 1 122 ? 5.238 29.891 1.756 1 96.56 122 THR B CA 1
ATOM 2388 C C . THR B 1 122 ? 4.352 30.031 2.988 1 96.56 122 THR B C 1
ATOM 2390 O O . THR B 1 122 ? 3.977 29.031 3.6 1 96.56 122 THR B O 1
ATOM 2393 N N . ASP B 1 123 ? 4.02 31.266 3.316 1 95.94 123 ASP B N 1
ATOM 2394 C CA . ASP B 1 123 ? 3.066 31.5 4.391 1 95.94 123 ASP B CA 1
ATOM 2395 C C . ASP B 1 123 ? 1.708 30.891 4.074 1 95.94 123 ASP B C 1
ATOM 2397 O O . ASP B 1 123 ? 1.042 30.344 4.957 1 95.94 123 ASP B O 1
ATOM 2401 N N . ALA B 1 124 ? 1.404 30.984 2.85 1 96.56 124 AL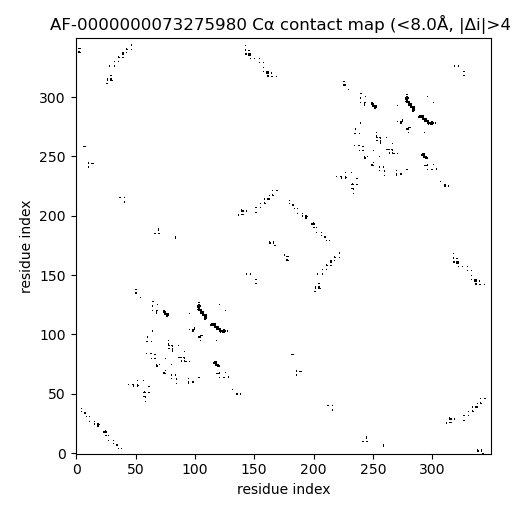A B N 1
ATOM 2402 C CA . ALA B 1 124 ? 0.138 30.406 2.41 1 96.56 124 ALA B CA 1
ATOM 2403 C C . ALA B 1 124 ? 0.143 28.891 2.58 1 96.56 124 ALA B C 1
ATOM 2405 O O . ALA B 1 124 ? -0.869 28.297 2.963 1 96.56 124 ALA B O 1
ATOM 2406 N N . GLY B 1 125 ? 1.286 28.297 2.262 1 95.88 125 GLY B N 1
ATOM 2407 C CA . GLY B 1 125 ? 1.429 26.875 2.453 1 95.88 125 GLY B CA 1
ATOM 2408 C C . GLY B 1 125 ? 1.336 26.453 3.908 1 95.88 125 GLY B C 1
ATOM 2409 O O . GLY B 1 125 ? 0.698 25.453 4.23 1 95.88 125 GLY B O 1
ATOM 2410 N N . GLU B 1 126 ? 1.938 27.219 4.711 1 93.62 126 GLU B N 1
ATOM 2411 C CA . GLU B 1 126 ? 1.891 26.953 6.148 1 93.62 126 GLU B CA 1
ATOM 2412 C C . GLU B 1 126 ? 0.469 27.078 6.688 1 93.62 126 GLU B C 1
ATOM 2414 O O . GLU B 1 126 ? 0.021 26.25 7.48 1 93.62 126 GLU B O 1
ATOM 2419 N N . GLU B 1 127 ? -0.213 28.125 6.297 1 94.88 127 GLU B N 1
ATOM 2420 C CA . GLU B 1 127 ? -1.594 28.344 6.719 1 94.88 127 GLU B CA 1
ATOM 2421 C C . GLU B 1 127 ? -2.498 27.203 6.258 1 94.88 127 GLU B C 1
ATOM 2423 O O . GLU B 1 127 ? -3.367 26.75 7.008 1 94.88 127 GLU B O 1
ATOM 2428 N N . PHE B 1 128 ? -2.244 26.812 5.113 1 95.38 128 PHE B N 1
ATOM 2429 C CA . PHE B 1 128 ? -3.014 25.703 4.566 1 95.38 128 PHE B CA 1
ATOM 2430 C C . PHE B 1 128 ? -2.807 24.438 5.398 1 95.38 128 PHE B C 1
ATOM 2432 O O . PHE B 1 128 ? -3.773 23.797 5.801 1 95.38 128 PHE B O 1
ATOM 2439 N N . LEU B 1 129 ? -1.589 24.109 5.703 1 92.25 129 LEU B N 1
ATOM 2440 C CA . LEU B 1 129 ? -1.271 22.938 6.5 1 92.25 129 LEU B CA 1
ATOM 2441 C C . LEU B 1 129 ? -1.916 23.016 7.879 1 92.25 129 LEU B C 1
ATOM 2443 O O . LEU B 1 129 ? -2.494 22.047 8.359 1 92.25 129 LEU B O 1
ATOM 2447 N N . ASN B 1 130 ? -1.813 24.141 8.414 1 90.5 130 ASN B N 1
ATOM 2448 C CA . ASN B 1 130 ? -2.359 24.344 9.75 1 90.5 130 ASN B CA 1
ATOM 2449 C C . ASN B 1 130 ? -3.873 24.141 9.773 1 90.5 130 ASN B C 1
ATOM 2451 O O . ASN B 1 130 ? -4.426 23.672 10.773 1 90.5 130 ASN B O 1
ATOM 2455 N N . SER B 1 131 ? -4.492 24.5 8.703 1 92.88 131 SER B N 1
ATOM 2456 C CA . SER B 1 131 ? -5.938 24.312 8.609 1 92.88 131 SER B CA 1
ATOM 2457 C C . SER B 1 131 ? -6.301 22.875 8.32 1 92.88 131 SER B C 1
ATOM 2459 O O . SER B 1 131 ? -7.395 22.422 8.664 1 92.88 131 SER B O 1
ATOM 2461 N N . LEU B 1 132 ? -5.402 22.188 7.73 1 92.69 132 LEU B N 1
ATOM 2462 C CA . LEU B 1 132 ? -5.645 20.828 7.25 1 92.69 132 LEU B CA 1
ATOM 2463 C C . LEU B 1 132 ? -5.367 19.812 8.352 1 92.69 132 LEU B C 1
ATOM 2465 O O . LEU B 1 132 ? -5.992 18.75 8.383 1 92.69 132 LEU B O 1
ATOM 2469 N N . LEU B 1 133 ? -4.484 20.047 9.227 1 92.19 133 LEU B N 1
ATOM 2470 C CA . LEU B 1 133 ? -3.926 19.062 10.141 1 92.19 133 LEU B CA 1
ATOM 2471 C C . LEU B 1 133 ? -4.965 18.609 11.156 1 92.19 133 LEU B C 1
ATOM 2473 O O . LEU B 1 133 ? -5.129 17.422 11.406 1 92.19 133 LEU B O 1
ATOM 2477 N N . PRO B 1 134 ? -5.773 19.562 11.719 1 91.88 134 PRO B N 1
ATOM 2478 C CA . PRO B 1 134 ? -6.723 19.125 12.75 1 91.88 134 PRO B CA 1
ATOM 2479 C C . PRO B 1 134 ? -7.742 18.109 12.227 1 91.88 134 PRO B C 1
ATOM 2481 O O . PRO B 1 134 ? -7.891 17.031 12.797 1 91.88 134 PRO B O 1
ATOM 2484 N N . PRO B 1 135 ? -8.367 18.375 11.117 1 91.62 135 PRO B N 1
ATOM 2485 C CA . PRO B 1 135 ? -9.289 17.344 10.609 1 91.62 135 PRO B CA 1
ATOM 2486 C C . PRO B 1 135 ? -8.57 16.062 10.203 1 91.62 135 PRO B C 1
ATOM 2488 O O . PRO B 1 135 ? -9.125 14.969 10.344 1 91.62 135 PRO B O 1
ATOM 2491 N N . GLN B 1 136 ? -7.414 16.141 9.758 1 91.56 136 GLN B N 1
ATOM 2492 C CA . GLN B 1 136 ? -6.621 14.977 9.406 1 91.56 136 GLN B CA 1
ATOM 2493 C C . GLN B 1 136 ? -6.309 14.133 10.641 1 91.56 136 GLN B C 1
ATOM 2495 O O . GLN B 1 136 ? -6.383 12.906 10.602 1 91.56 136 GLN B O 1
ATOM 2500 N N . HIS B 1 137 ? -5.945 14.812 11.719 1 94.5 137 HIS B N 1
ATOM 2501 C CA . HIS B 1 137 ? -5.645 14.125 12.969 1 94.5 137 HIS B CA 1
ATOM 2502 C C . HIS B 1 137 ? -6.875 13.398 13.508 1 94.5 137 HIS B C 1
ATOM 2504 O O . HIS B 1 137 ? -6.777 12.266 13.984 1 94.5 137 HIS B O 1
ATOM 2510 N N . GLU B 1 138 ? -7.992 14.031 13.391 1 94.56 138 GLU B N 1
ATOM 2511 C CA . GLU B 1 138 ? -9.234 13.422 13.852 1 94.56 138 GLU B CA 1
ATOM 2512 C C . GLU B 1 138 ? -9.57 12.172 13.039 1 94.56 138 GLU B C 1
ATOM 2514 O O . GLU B 1 138 ? -10.039 11.172 13.586 1 94.56 138 GLU B O 1
ATOM 2519 N N . CYS B 1 139 ? -9.328 12.227 11.789 1 93.5 139 CYS B N 1
ATOM 2520 C CA . CYS B 1 139 ? -9.578 11.078 10.922 1 93.5 139 CYS B CA 1
ATOM 2521 C C . CYS B 1 139 ? -8.656 9.914 11.281 1 93.5 139 CYS B C 1
ATOM 2523 O O . CYS B 1 139 ? -9.094 8.766 11.336 1 93.5 139 CYS B O 1
ATOM 2525 N N . LEU B 1 140 ? -7.406 10.219 11.508 1 96.12 140 LEU B N 1
ATOM 2526 C CA . LEU B 1 140 ? -6.449 9.188 11.883 1 96.12 140 LEU B CA 1
ATOM 2527 C C . LEU B 1 140 ? -6.848 8.523 13.195 1 96.12 140 LEU B C 1
ATOM 2529 O O . LEU B 1 140 ? -6.801 7.293 13.312 1 96.12 140 LEU B O 1
ATOM 2533 N N . LYS B 1 141 ? -7.25 9.352 14.125 1 97.19 141 LYS B N 1
ATOM 2534 C CA . LYS B 1 141 ? -7.703 8.805 15.406 1 97.19 141 LYS B CA 1
ATOM 2535 C C . LYS B 1 141 ? -8.891 7.863 15.203 1 97.19 141 LYS B C 1
ATOM 2537 O O . LYS B 1 141 ? -8.938 6.785 15.805 1 97.19 141 LYS B O 1
ATOM 2542 N N . LYS B 1 142 ? -9.758 8.281 14.367 1 96.5 142 LYS B N 1
ATOM 2543 C CA . LYS B 1 142 ? -10.945 7.477 14.102 1 96.5 142 LYS B CA 1
ATOM 2544 C C . LYS B 1 142 ? -10.578 6.145 13.453 1 96.5 142 LYS B C 1
ATOM 2546 O O . LYS B 1 142 ? -11.07 5.094 13.867 1 96.5 142 LYS B O 1
ATOM 2551 N N . ILE B 1 143 ? -9.727 6.102 12.516 1 97.19 143 ILE B N 1
ATOM 2552 C CA . ILE B 1 143 ? -9.305 4.906 11.797 1 97.19 143 ILE B CA 1
ATOM 2553 C C . ILE B 1 143 ? -8.664 3.92 12.773 1 97.19 143 ILE B C 1
ATOM 2555 O O . ILE B 1 143 ? -9.023 2.738 12.797 1 97.19 143 ILE B O 1
ATOM 2559 N N . TRP B 1 144 ? -7.816 4.422 13.602 1 98.19 144 TRP B N 1
ATOM 2560 C CA . TRP B 1 144 ? -6.98 3.535 14.406 1 98.19 144 TRP B CA 1
ATOM 2561 C C . TRP B 1 144 ? -7.645 3.23 15.75 1 98.19 144 TRP B C 1
ATOM 2563 O O . TRP B 1 144 ? -7.16 2.389 16.516 1 98.19 144 TRP B O 1
ATOM 2573 N N . SER B 1 145 ? -8.781 3.855 15.992 1 97.75 145 SER B N 1
ATOM 2574 C CA . SER B 1 145 ? -9.5 3.678 17.25 1 97.75 145 SER B CA 1
ATOM 2575 C C . SER B 1 145 ? -10.016 2.25 17.406 1 97.75 145 SER B C 1
ATOM 2577 O O . SER B 1 145 ? -10.367 1.822 18.5 1 97.75 145 SER B O 1
ATOM 2579 N N . VAL B 1 146 ? -10.039 1.48 16.328 1 98.25 146 VAL B N 1
ATOM 2580 C CA . VAL B 1 146 ? -10.547 0.112 16.359 1 98.25 146 VAL B CA 1
ATOM 2581 C C . VAL B 1 146 ? -9.555 -0.792 17.078 1 98.25 146 VAL B C 1
ATOM 2583 O O . VAL B 1 146 ? -9.922 -1.872 17.562 1 98.25 146 VAL B O 1
ATOM 2586 N N . LEU B 1 147 ? -8.336 -0.392 17.141 1 98.5 147 LEU B N 1
ATOM 2587 C CA . LEU B 1 147 ? -7.301 -1.096 17.891 1 98.5 147 LEU B CA 1
ATOM 2588 C C . LEU B 1 147 ? -6.996 -0.376 19.203 1 98.5 147 LEU B C 1
ATOM 2590 O O . LEU B 1 147 ? -6.824 0.845 19.219 1 98.5 147 LEU B O 1
ATOM 2594 N N . ASP B 1 148 ? -6.941 -1.085 20.312 1 98.25 148 ASP B N 1
ATOM 2595 C CA . ASP B 1 148 ? -6.531 -0.451 21.562 1 98.25 148 ASP B CA 1
ATOM 2596 C C . ASP B 1 148 ? -5.023 -0.206 21.578 1 98.25 148 ASP B C 1
ATOM 2598 O O . ASP B 1 148 ? -4.316 -0.558 20.641 1 98.25 148 ASP B O 1
ATOM 2602 N N . GLU B 1 149 ? -4.555 0.442 22.625 1 97.5 149 GLU B N 1
ATOM 2603 C CA . GLU B 1 149 ? -3.154 0.849 22.703 1 97.5 149 GLU B CA 1
ATOM 2604 C C . GLU B 1 149 ? -2.225 -0.355 22.594 1 97.5 149 GLU B C 1
ATOM 2606 O O . GLU B 1 149 ? -1.192 -0.292 21.922 1 97.5 149 GLU B O 1
ATOM 2611 N N . GLY B 1 150 ? -2.566 -1.408 23.25 1 98.12 150 GLY B N 1
ATOM 2612 C CA . GLY B 1 150 ? -1.771 -2.625 23.172 1 98.12 150 GLY B CA 1
ATOM 2613 C C . GLY B 1 150 ? -1.733 -3.225 21.781 1 98.12 150 GLY B C 1
ATOM 2614 O O . GLY B 1 150 ? -0.676 -3.654 21.312 1 98.12 150 GLY B O 1
ATOM 2615 N N . GLU B 1 151 ? -2.869 -3.295 21.141 1 98.56 151 GLU B N 1
ATOM 2616 C CA . GLU B 1 151 ? -2.977 -3.822 19.781 1 98.56 151 GLU B CA 1
ATOM 2617 C C . GLU B 1 151 ? -2.195 -2.961 18.797 1 98.56 151 GLU B C 1
ATOM 2619 O O . GLU B 1 151 ? -1.563 -3.484 17.875 1 98.56 151 GLU B O 1
ATOM 2624 N N . GLN B 1 152 ? -2.238 -1.649 18.984 1 98.56 152 GLN B N 1
ATOM 2625 C CA . GLN B 1 152 ? -1.48 -0.751 18.109 1 98.56 152 GLN B CA 1
ATOM 2626 C C . GLN B 1 152 ? 0.02 -0.994 18.25 1 98.56 152 GLN B C 1
ATOM 2628 O O . GLN B 1 152 ? 0.736 -1.049 17.25 1 98.56 152 GLN B O 1
ATOM 2633 N N . LYS B 1 153 ? 0.478 -1.178 19.438 1 98.38 153 LYS B N 1
ATOM 2634 C CA . LYS B 1 153 ? 1.895 -1.446 19.672 1 98.38 153 LYS B CA 1
ATOM 2635 C C . LYS B 1 153 ? 2.297 -2.801 19.094 1 98.38 153 LYS B C 1
ATOM 2637 O O . LYS B 1 153 ? 3.398 -2.953 18.562 1 98.38 153 LYS B O 1
ATOM 2642 N N . GLN B 1 154 ? 1.407 -3.746 19.219 1 98.44 154 GLN B N 1
ATOM 2643 C CA . GLN B 1 154 ? 1.655 -5.066 18.641 1 98.44 154 GLN B CA 1
ATOM 2644 C C . GLN B 1 154 ? 1.766 -4.992 17.125 1 98.44 154 GLN B C 1
ATOM 2646 O O . GLN B 1 154 ? 2.666 -5.59 16.531 1 98.44 154 GLN B O 1
ATOM 2651 N N . LEU B 1 155 ? 0.838 -4.281 16.531 1 98.62 155 LEU B N 1
ATOM 2652 C CA . LEU B 1 155 ? 0.871 -4.105 15.078 1 98.62 155 LEU B CA 1
ATOM 2653 C C . LEU B 1 155 ? 2.17 -3.436 14.641 1 98.62 155 LEU B C 1
ATOM 2655 O O . LEU B 1 155 ? 2.811 -3.879 13.688 1 98.62 155 LEU B O 1
ATOM 2659 N N . GLU B 1 156 ? 2.527 -2.395 15.352 1 98.56 156 GLU B N 1
ATOM 2660 C CA . GLU B 1 156 ? 3.783 -1.711 15.055 1 98.56 156 GLU B CA 1
ATOM 2661 C C . GLU B 1 156 ? 4.965 -2.672 15.117 1 98.56 156 GLU B C 1
ATOM 2663 O O . GLU B 1 156 ? 5.805 -2.697 14.219 1 98.56 156 GLU B O 1
ATOM 2668 N N . THR B 1 157 ? 5.012 -3.475 16.141 1 98.62 157 THR B N 1
ATOM 2669 C CA . THR B 1 157 ? 6.117 -4.406 16.359 1 98.62 157 THR B CA 1
ATOM 2670 C C . THR B 1 157 ? 6.199 -5.41 15.211 1 98.62 157 THR B C 1
ATOM 2672 O O . THR B 1 157 ? 7.281 -5.648 14.664 1 98.62 157 THR B O 1
ATOM 2675 N N . LEU B 1 158 ? 5.094 -5.969 14.859 1 98.69 158 LEU B N 1
ATOM 2676 C CA . LEU B 1 158 ? 5.047 -6.965 13.797 1 98.69 158 LEU B CA 1
ATOM 2677 C C . LEU B 1 158 ? 5.438 -6.344 12.461 1 98.69 158 LEU B C 1
ATOM 2679 O O . LEU B 1 158 ? 6.176 -6.953 11.68 1 98.69 158 LEU B O 1
ATOM 2683 N N . MET B 1 159 ? 4.984 -5.113 12.18 1 98.19 159 MET B N 1
ATOM 2684 C CA . MET B 1 159 ? 5.289 -4.43 10.922 1 98.19 159 MET B CA 1
ATOM 2685 C C . MET B 1 159 ? 6.773 -4.082 10.844 1 98.19 159 MET B C 1
ATOM 2687 O O . MET B 1 159 ? 7.379 -4.168 9.773 1 98.19 159 MET B O 1
ATOM 2691 N N . ARG B 1 160 ? 7.332 -3.676 11.953 1 98.06 160 ARG B N 1
ATOM 2692 C CA . ARG B 1 160 ? 8.758 -3.361 11.977 1 98.06 160 ARG B CA 1
ATOM 2693 C C . ARG B 1 160 ? 9.594 -4.609 11.711 1 98.06 160 ARG B C 1
ATOM 2695 O O . ARG B 1 160 ? 10.602 -4.547 11 1 98.06 160 ARG B O 1
ATOM 2702 N N . LYS B 1 161 ? 9.188 -5.734 12.305 1 98 161 LYS B N 1
ATOM 2703 C CA . LYS B 1 161 ? 9.867 -7 12.039 1 98 161 LYS B CA 1
ATOM 2704 C C . LYS B 1 161 ? 9.828 -7.34 10.555 1 98 161 LYS B C 1
ATOM 2706 O O . LYS B 1 161 ? 10.852 -7.711 9.969 1 98 161 LYS B O 1
ATOM 2711 N N . LEU B 1 162 ? 8.695 -7.195 9.992 1 98 162 LEU B N 1
ATOM 2712 C CA . LEU B 1 162 ? 8.516 -7.477 8.57 1 98 162 LEU B CA 1
ATOM 2713 C C . LEU B 1 162 ? 9.367 -6.543 7.719 1 98 162 LEU B C 1
ATOM 2715 O O . LEU B 1 162 ? 9.992 -6.977 6.75 1 98 162 LEU B O 1
ATOM 2719 N N . LEU B 1 163 ? 9.367 -5.285 8.086 1 97.38 163 LEU B N 1
ATOM 2720 C CA . LEU B 1 163 ? 10.133 -4.293 7.336 1 97.38 163 LEU B CA 1
ATOM 2721 C C . LEU B 1 163 ? 11.617 -4.629 7.34 1 97.38 163 LEU B C 1
ATOM 2723 O O . LEU B 1 163 ? 12.289 -4.508 6.316 1 97.38 163 LEU B O 1
ATOM 2727 N N . LEU B 1 164 ? 12.094 -5.031 8.445 1 95.81 164 LEU B N 1
ATOM 2728 C CA . LEU B 1 164 ? 13.5 -5.395 8.539 1 95.81 164 LEU B CA 1
ATOM 2729 C C . LEU B 1 164 ? 13.828 -6.547 7.59 1 95.81 164 LEU B C 1
ATOM 2731 O O . LEU B 1 164 ? 14.883 -6.551 6.953 1 95.81 164 LEU B O 1
ATOM 2735 N N . GLN B 1 165 ? 12.961 -7.539 7.555 1 96.81 165 GLN B N 1
ATOM 2736 C CA . GLN B 1 165 ? 13.109 -8.656 6.625 1 96.81 165 GLN B CA 1
ATOM 2737 C C . GLN B 1 165 ? 13.117 -8.172 5.18 1 96.81 165 GLN B C 1
ATOM 2739 O O . GLN B 1 165 ? 13.953 -8.594 4.379 1 96.81 165 GLN B O 1
ATOM 2744 N N . LEU B 1 166 ? 12.227 -7.309 4.844 1 96.5 166 LEU B N 1
ATOM 2745 C CA . LEU B 1 166 ? 12.109 -6.789 3.484 1 96.5 166 LEU B CA 1
ATOM 2746 C C . LEU B 1 166 ? 13.344 -5.969 3.109 1 96.5 166 LEU B C 1
ATOM 2748 O O . LEU B 1 166 ? 13.836 -6.059 1.981 1 96.5 166 LEU B O 1
ATOM 2752 N N . ASP B 1 167 ? 13.836 -5.184 4.062 1 94.88 167 ASP B N 1
ATOM 2753 C CA . ASP B 1 167 ? 15.055 -4.41 3.836 1 94.88 167 ASP B CA 1
ATOM 2754 C C . ASP B 1 167 ? 16.25 -5.324 3.576 1 94.88 167 ASP B C 1
ATOM 2756 O O . ASP B 1 167 ? 17.062 -5.059 2.689 1 94.88 167 ASP B O 1
ATOM 2760 N N . THR B 1 168 ? 16.312 -6.391 4.32 1 93.88 168 THR B N 1
ATOM 2761 C CA . THR B 1 168 ? 17.406 -7.348 4.188 1 93.88 168 THR B CA 1
ATOM 2762 C C . THR B 1 168 ? 17.344 -8.055 2.838 1 93.88 168 THR B C 1
ATOM 2764 O O . THR B 1 168 ? 18.375 -8.242 2.18 1 93.88 168 THR B O 1
ATOM 2767 N N . LEU B 1 169 ? 16.188 -8.469 2.445 1 91.56 169 LEU B N 1
ATOM 2768 C CA . LEU B 1 169 ? 16 -9.156 1.168 1 91.56 169 LEU B CA 1
ATOM 2769 C C . LEU B 1 169 ? 16.359 -8.234 0.007 1 91.56 169 LEU B C 1
ATOM 2771 O O . LEU B 1 169 ? 16.922 -8.672 -0.994 1 91.56 169 LEU B O 1
ATOM 2775 N N . ALA B 1 170 ? 15.984 -6.98 0.085 1 89.31 170 ALA B N 1
ATOM 2776 C CA . ALA B 1 170 ? 16.297 -6.004 -0.955 1 89.31 170 ALA B CA 1
ATOM 2777 C C . ALA B 1 170 ? 17.797 -5.793 -1.082 1 89.31 170 ALA B C 1
ATOM 2779 O O . ALA B 1 170 ? 18.312 -5.637 -2.189 1 89.31 170 ALA B O 1
ATOM 2780 N N . ASP B 1 171 ? 18.484 -5.773 0.002 1 86.25 171 ASP B N 1
ATOM 2781 C CA . ASP B 1 171 ? 19.938 -5.586 0.02 1 86.25 171 ASP B CA 1
ATOM 2782 C C . ASP B 1 171 ? 20.641 -6.773 -0.625 1 86.25 171 ASP B C 1
ATOM 2784 O O . ASP B 1 171 ? 21.672 -6.602 -1.282 1 86.25 171 ASP B O 1
ATOM 2788 N N . ASN B 1 172 ? 20.062 -7.93 -0.464 1 81.31 172 ASN B N 1
ATOM 2789 C CA . ASN B 1 172 ? 20.656 -9.141 -1.02 1 81.31 172 ASN B CA 1
ATOM 2790 C C . ASN B 1 172 ? 20.469 -9.203 -2.533 1 81.31 172 ASN B C 1
ATOM 2792 O O . ASN B 1 172 ? 21.281 -9.828 -3.23 1 81.31 172 ASN B O 1
ATOM 2796 N N . GLN B 1 173 ? 19.5 -8.633 -3.041 1 73.38 173 GLN B N 1
ATOM 2797 C CA . GLN B 1 173 ? 19.25 -8.648 -4.477 1 73.38 173 GLN B CA 1
ATOM 2798 C C . GLN B 1 173 ? 20.141 -7.633 -5.195 1 73.38 173 GLN B C 1
ATOM 2800 O O . GLN B 1 173 ? 20.406 -7.77 -6.391 1 73.38 173 GLN B O 1
ATOM 2805 N N . GLN B 1 174 ? 20.547 -6.52 -4.543 1 64.94 174 GLN B N 1
ATOM 2806 C CA . GLN B 1 174 ? 21.438 -5.523 -5.137 1 64.94 174 GLN B CA 1
ATOM 2807 C C . GLN B 1 174 ? 22.875 -6.02 -5.18 1 64.94 174 GLN B C 1
ATOM 2809 O O . GLN B 1 174 ? 23.672 -5.539 -5.98 1 64.94 174 GLN B O 1
ATOM 2814 N N . GLU B 1 175 ? 23.312 -7.047 -4.352 1 55.66 175 GLU B N 1
ATOM 2815 C CA . GLU B 1 175 ? 24.656 -7.621 -4.426 1 55.66 175 GLU B CA 1
ATOM 2816 C C . GLU B 1 175 ? 24.734 -8.727 -5.473 1 55.66 175 GLU B C 1
ATOM 2818 O O . GLU B 1 175 ? 25.734 -8.852 -6.188 1 55.66 175 GLU B O 1
#

Sequence (350 aa):
MESSFTPTEELLNTRATQQKSLNKDIPYQEILLTRLSMHVQSKLLESRNNMLKSQGINETLFMALMILDTTENRSIQPSELSAALGSSRTNATRIADELEKQGWIERRESHNDRRCLHLHLTDAGEEFLNSLLPPQHECLKKIWSVLDEGEQKQLETLMRKLLLQLDTLADNQQEMESSFTPTEELLNTRATQQKSLNKDIPYQEILLTRLSMHVQSKLLESRNNMLKSQGINETLFMALMILDTTENRSIQPSELSAALGSSRTNATRIADELEKQGWIERRESHNDRRCLHLHLTDAGEEFLNSLLPPQHECLKKIWSVLDEGEQKQLETLMRKLLLQLDTLADNQQE

Secondary structure (DSSP, 8-state):
---TTHHHHHHHHHHHHHHHHTT----HHHHHHHHHHHHHHHHHHHHHHHHHHTTT--HHHHHHHHHHHHSGGGEE-HHHHHHHHT--HHHHHHHHHHHHHTTSEEEEE-SS-TT-EEEEE-HHHHHHHHHHHHHHHHHHHHHHTTS-HHHHHHHHHHHHHHHHHHHHHHHHHH-/---TTHHHHHHHHHHHHHHHHTT----HHHHHHHHHHHHHHHHHHHHHHHHHHTTT--HHHHHHHHHHHHSGGGEE-HHHHHHHHT--HHHHHHHHHHHHHTTSEEEEE-SS-TT-EEEEE-HHHHHHHHHHHHHHHHHHHHHHTTS-HHHHHHHHHHHHHHHHHHHHHHHHHH-

Organism: Proteus mirabilis (strain HI4320) (NCBI:txid529507)

Radius of gyration: 22.4 Å; Cα contacts (8 Å, |Δi|>4): 367; chains: 2; bounding box: 50×65×52 Å

InterPro domains:
  IPR000835 MarR-type HTH domain [PF01047] (57-116)
  IPR000835 MarR-type HTH domain [PR00598] (76-92)
  IPR000835 MarR-type HTH domain [PR00598] (93-108)
  IPR000835 MarR-type HTH domain [PR00598] (112-128)
  IPR000835 MarR-type HTH domain [PR00598] (142-162)
  IPR000835 MarR-type HTH domain [PS50995] (30-164)
  IPR000835 MarR-type HTH domain [SM00347] (50-152)
  IPR023187 Transcriptional regulator MarR-type, conserved site [PS01117] (91-125)
  IPR036388 Winged helix-like DNA-binding domain superfamily [G3DSA:1.10.10.10] (7-167)
  IPR036390 Winged helix DNA-binding domain superfamily [SSF46785] (27-169)

Solvent-accessible surface area (backbone atoms only — not comparable to full-atom values): 19057 Å² total; per-residue (Å²): 131,83,57,88,57,46,68,60,50,50,50,49,52,50,40,52,52,56,33,49,76,69,75,40,86,70,63,56,69,47,51,49,49,54,52,49,52,53,48,41,49,53,47,51,50,48,53,51,30,59,62,33,44,81,73,74,40,40,63,68,57,48,49,53,51,50,51,27,67,58,33,73,92,19,39,41,38,60,69,54,50,10,60,73,67,70,48,50,67,70,56,36,50,51,49,50,50,54,38,36,73,74,46,27,30,44,81,40,66,33,88,90,39,73,88,40,58,28,41,28,58,29,72,59,27,50,53,48,48,64,66,47,45,61,64,49,47,54,50,41,51,59,56,49,59,79,45,54,74,66,53,49,52,48,51,48,52,54,50,50,53,45,38,50,46,49,52,52,54,55,55,60,70,75,106,131,82,57,89,56,47,67,61,49,50,50,50,50,50,41,52,52,55,32,49,77,70,76,40,86,70,63,56,69,47,52,49,49,53,53,49,51,52,49,41,49,51,49,50,50,49,55,51,28,58,63,32,43,81,72,75,40,41,63,67,58,49,48,52,51,50,52,27,66,58,34,74,92,20,39,42,40,62,69,55,50,10,62,74,69,70,48,49,68,70,53,35,49,52,50,50,51,54,37,35,73,74,47,27,30,44,81,38,65,32,89,89,39,75,88,38,58,29,40,28,58,31,70,60,27,51,54,48,48,64,66,47,45,60,63,50,47,52,50,40,47,58,57,49,60,78,43,52,74,66,53,48,53,48,51,50,52,54,49,51,52,45,37,50,45,48,53,52,54,53,55,59,70,75,106

Foldseek 3Di:
DDPPCVVVVVVLVVVQVVCVVVVHHDPSVVVVCVSVVVVVVVVVLVLQQVLCVVLPDHPLLLVLLVVLVPDDQSKDFLVVSCVSSVHDSVVSVVSLVVCVVVVQWDWDQDPVHSPTIMIHGDPVNVVSNVVSVVVSVVSVCVVCVVADPVRVVVVVVVVVVVVVVVVVVVVVVVD/DDPPCVVVVVVLVVVQVVCVVVVHHDPSVVVVCVSVVVVVVVVVLVLQQVLCVVLPDHPLLLVLLVVLVPDDQSKDFLVVSCVSSVHDSVVSVVSLVVCVVVVQWDWDQDPVHSPTIMIHGDPVNVVSNVVSVVVSVVSVCVVCVVADPVRVVVVVVVVVVVVVVVVVVVVVVVD